Protein AF-A0A960S5D7-F1 (afdb_monomer_lite)

Foldseek 3Di:
DDLLVVLVVCLVVLVLVSNLVSLVVQCPPPDLVSNLSSLVSQLSSCVSVVVLVRSQVSLVVSCVSPPDLVSLLSNLLSCLVVVVPVVSVVSLVVSCVPPNDALLSLLSNLVSPPDPVCLVVSVVSLVVNLVNQLVVLEQDQVVCVVVVHDRVVSSLVSLLQSCLVCVVPDPSVVVLVVSLVSHDPVSVVSSVVSVVSSVPDNDRPPPVPPPPVVPPCSVVVVPVCVVVPPPCVVPVVVPPDDPPDD

Radius of gyration: 19.61 Å; chains: 1; bounding box: 56×35×54 Å

Structure (mmCIF, N/CA/C/O backbone):
data_AF-A0A960S5D7-F1
#
_entry.id   AF-A0A960S5D7-F1
#
loop_
_atom_site.group_PDB
_atom_site.id
_atom_site.type_symbol
_atom_site.label_atom_id
_atom_site.label_alt_id
_atom_site.label_comp_id
_atom_site.label_asym_id
_atom_site.label_entity_id
_atom_site.label_seq_id
_atom_site.pdbx_PDB_ins_code
_atom_site.Cartn_x
_atom_site.Cartn_y
_atom_site.Cartn_z
_atom_site.occupancy
_atom_site.B_iso_or_equiv
_atom_site.auth_seq_id
_atom_site.auth_comp_id
_atom_site.auth_asym_id
_atom_site.auth_atom_id
_atom_site.pdbx_PDB_model_num
ATOM 1 N N . MET A 1 1 ? 18.377 14.317 -20.042 1.00 62.88 1 MET A N 1
ATOM 2 C CA . MET A 1 1 ? 17.344 13.424 -19.501 1.00 62.88 1 MET A CA 1
ATOM 3 C C . MET A 1 1 ? 17.590 12.015 -20.021 1.00 62.88 1 MET A C 1
ATOM 5 O O . MET A 1 1 ? 17.648 11.837 -21.239 1.00 62.88 1 MET A O 1
ATOM 9 N N . SER A 1 2 ? 17.851 11.055 -19.134 1.00 90.00 2 SER A N 1
ATOM 10 C CA . SER A 1 2 ? 18.140 9.658 -19.494 1.00 90.00 2 SER A CA 1
ATOM 11 C C . SER A 1 2 ? 16.902 8.944 -20.068 1.00 90.00 2 SER A C 1
ATOM 13 O O . SER A 1 2 ? 15.778 9.428 -19.946 1.00 90.00 2 SER A O 1
ATOM 15 N N . GLN A 1 3 ? 17.079 7.791 -20.733 1.00 90.94 3 GLN A N 1
ATOM 16 C CA . GLN A 1 3 ? 15.928 6.999 -21.208 1.00 90.94 3 GLN A CA 1
ATOM 17 C C . GLN A 1 3 ? 15.054 6.514 -20.044 1.00 90.94 3 GLN A C 1
ATOM 19 O O . GLN A 1 3 ? 13.841 6.449 -20.198 1.00 90.94 3 GLN A O 1
ATOM 24 N N . ILE A 1 4 ? 15.662 6.225 -18.890 1.00 92.06 4 ILE A N 1
ATOM 25 C CA . ILE A 1 4 ? 14.957 5.822 -17.670 1.00 92.06 4 ILE A CA 1
ATOM 26 C C . ILE A 1 4 ? 14.112 6.982 -17.134 1.00 92.06 4 ILE A C 1
ATOM 28 O O . ILE A 1 4 ? 12.919 6.796 -16.926 1.00 92.06 4 ILE A O 1
ATOM 32 N N . GLU A 1 5 ? 14.689 8.182 -16.996 1.00 91.69 5 GLU A N 1
ATOM 33 C CA . GLU A 1 5 ? 13.949 9.387 -16.574 1.00 91.69 5 GLU A CA 1
ATOM 34 C C . GLU A 1 5 ? 12.753 9.658 -17.486 1.00 91.69 5 GLU A C 1
ATOM 36 O O . GLU A 1 5 ? 11.628 9.753 -17.015 1.00 91.69 5 GLU A O 1
ATOM 41 N N . ARG A 1 6 ? 12.966 9.662 -18.810 1.00 92.94 6 ARG A N 1
ATOM 42 C CA . ARG A 1 6 ? 11.874 9.834 -19.783 1.00 92.94 6 ARG A CA 1
ATOM 43 C C . ARG A 1 6 ? 10.781 8.778 -19.642 1.00 92.94 6 ARG A C 1
ATOM 45 O O . ARG A 1 6 ? 9.623 9.034 -19.956 1.00 92.94 6 ARG A O 1
ATOM 52 N N . GLY A 1 7 ? 11.177 7.573 -19.258 1.00 93.56 7 GLY A N 1
ATOM 53 C CA . GLY A 1 7 ? 10.287 6.458 -19.017 1.00 93.56 7 GLY A CA 1
ATOM 54 C C . GLY A 1 7 ? 9.356 6.684 -17.829 1.00 93.56 7 GLY A C 1
ATOM 55 O O . GLY A 1 7 ? 8.142 6.524 -17.959 1.00 93.56 7 GLY A O 1
ATOM 56 N N . TRP A 1 8 ? 9.925 7.077 -16.693 1.00 92.94 8 TRP A N 1
ATOM 57 C CA . TRP A 1 8 ? 9.168 7.408 -15.487 1.00 92.94 8 TRP A CA 1
ATOM 58 C C . TRP A 1 8 ? 8.341 8.687 -15.660 1.00 92.94 8 TRP A C 1
ATOM 60 O O . TRP A 1 8 ? 7.176 8.707 -15.269 1.00 92.94 8 TRP A O 1
ATOM 70 N N . ASP A 1 9 ? 8.858 9.694 -16.370 1.00 91.19 9 ASP A N 1
ATOM 71 C CA . ASP A 1 9 ? 8.098 10.894 -16.741 1.00 91.19 9 ASP A CA 1
ATOM 72 C C . ASP A 1 9 ? 6.851 10.544 -17.564 1.00 91.19 9 ASP A C 1
ATOM 74 O O . ASP A 1 9 ? 5.769 11.079 -17.317 1.00 91.19 9 ASP A O 1
ATOM 78 N N . ALA A 1 10 ? 6.967 9.608 -18.512 1.00 91.19 10 ALA A N 1
ATOM 79 C CA . ALA A 1 10 ? 5.824 9.135 -19.289 1.00 91.19 10 ALA A CA 1
ATOM 80 C C . ALA A 1 10 ? 4.773 8.450 -18.394 1.00 91.19 10 ALA A C 1
ATOM 82 O O . ALA A 1 10 ? 3.579 8.720 -18.526 1.00 91.19 10 ALA A O 1
ATOM 83 N N . ILE A 1 11 ? 5.197 7.632 -17.421 1.00 89.06 11 ILE A N 1
ATOM 84 C CA . ILE A 1 11 ? 4.293 7.052 -16.413 1.00 89.06 11 ILE A CA 1
ATOM 85 C C . ILE A 1 11 ? 3.610 8.159 -15.603 1.00 89.06 11 ILE A C 1
ATOM 87 O O . ILE A 1 11 ? 2.387 8.124 -15.436 1.00 89.06 11 ILE A O 1
ATOM 91 N N . ALA A 1 12 ? 4.360 9.145 -15.111 1.00 87.19 12 ALA A N 1
ATOM 92 C CA . ALA A 1 12 ? 3.826 10.264 -14.337 1.00 87.19 12 ALA A CA 1
ATOM 93 C C . ALA A 1 12 ? 2.771 11.056 -15.130 1.00 87.19 12 ALA A C 1
ATOM 95 O O . ALA A 1 12 ? 1.719 11.394 -14.589 1.00 87.19 12 ALA A O 1
ATOM 96 N N . GLN A 1 13 ? 3.004 11.253 -16.430 1.00 89.06 13 GLN A N 1
ATOM 97 C CA . GLN A 1 13 ? 2.094 11.929 -17.361 1.00 89.06 13 GLN A CA 1
ATOM 98 C C . GLN A 1 13 ? 0.931 11.054 -17.857 1.00 89.06 13 GLN A C 1
ATOM 100 O O . GLN A 1 13 ? 0.113 11.526 -18.643 1.00 89.06 13 GLN A O 1
ATOM 105 N N . LEU A 1 14 ? 0.821 9.805 -17.386 1.00 90.56 14 LEU A N 1
ATOM 106 C CA . LEU A 1 14 ? -0.168 8.814 -17.831 1.00 90.56 14 LEU A CA 1
ATOM 107 C C . LEU A 1 14 ? -0.013 8.386 -19.303 1.00 90.56 14 LEU A C 1
ATOM 109 O O . LEU A 1 14 ? -0.897 7.720 -19.845 1.00 90.56 14 LEU A O 1
ATOM 113 N N . ASP A 1 15 ? 1.113 8.708 -19.943 1.00 94.56 15 ASP A N 1
ATOM 114 C CA . ASP A 1 15 ? 1.468 8.216 -21.275 1.00 94.56 15 ASP A CA 1
ATOM 115 C C . ASP A 1 15 ? 2.096 6.821 -21.161 1.00 94.56 15 ASP A C 1
ATOM 117 O O . ASP A 1 15 ? 3.306 6.593 -21.269 1.00 94.56 15 ASP A O 1
ATOM 121 N N . PHE A 1 16 ? 1.234 5.852 -20.872 1.00 93.25 16 PHE A N 1
ATOM 122 C CA . PHE A 1 16 ? 1.662 4.482 -20.629 1.00 93.25 16 PHE A CA 1
ATOM 123 C C . PHE A 1 16 ? 2.197 3.797 -21.889 1.00 93.25 16 PHE A C 1
ATOM 125 O O . PHE A 1 16 ? 3.031 2.903 -21.780 1.00 93.25 16 PHE A O 1
ATOM 132 N N . ASP A 1 17 ? 1.751 4.201 -23.078 1.00 96.56 17 ASP A N 1
ATOM 133 C CA . ASP A 1 17 ? 2.235 3.615 -24.327 1.00 96.56 17 ASP A CA 1
ATOM 134 C C . ASP A 1 17 ? 3.664 4.084 -24.629 1.00 96.56 17 ASP A C 1
ATOM 136 O O . ASP A 1 17 ? 4.513 3.261 -24.990 1.00 96.56 17 ASP A O 1
ATOM 140 N N . ALA A 1 18 ? 3.984 5.362 -24.381 1.00 97.31 18 ALA A N 1
ATOM 141 C CA . ALA A 1 18 ? 5.363 5.837 -24.439 1.00 97.31 18 ALA A CA 1
ATOM 142 C C . ALA A 1 18 ? 6.249 5.154 -23.388 1.00 97.31 18 ALA A C 1
ATOM 144 O O . ALA A 1 18 ? 7.361 4.725 -23.716 1.00 97.31 18 ALA A O 1
ATOM 145 N N . ALA A 1 19 ? 5.758 4.990 -22.154 1.00 96.25 19 ALA A N 1
ATOM 146 C CA . ALA A 1 19 ? 6.486 4.283 -21.101 1.00 96.25 19 ALA A CA 1
ATOM 147 C C . ALA A 1 19 ? 6.821 2.835 -21.500 1.00 96.25 19 ALA A C 1
ATOM 149 O O . ALA A 1 19 ? 7.973 2.413 -21.385 1.00 96.25 19 ALA A O 1
ATOM 150 N N . LEU A 1 20 ? 5.846 2.091 -22.036 1.00 97.75 20 LEU A N 1
ATOM 151 C CA . LEU A 1 20 ? 6.035 0.719 -22.519 1.00 97.75 20 LEU A CA 1
ATOM 152 C C . LEU A 1 20 ? 7.018 0.660 -23.697 1.00 97.75 20 LEU A C 1
ATOM 154 O O . LEU A 1 20 ? 7.895 -0.206 -23.734 1.00 97.75 20 LEU A O 1
ATOM 158 N N . ALA A 1 21 ? 6.924 1.599 -24.643 1.00 98.06 21 ALA A N 1
ATOM 159 C CA . ALA A 1 21 ? 7.846 1.671 -25.773 1.00 98.06 21 ALA A CA 1
ATOM 160 C C . ALA A 1 21 ? 9.293 1.921 -25.315 1.00 98.06 21 ALA A C 1
ATOM 162 O O . ALA A 1 21 ? 10.218 1.290 -25.830 1.00 98.06 21 ALA A O 1
ATOM 163 N N . ILE A 1 22 ? 9.499 2.802 -24.333 1.00 97.81 22 ILE A N 1
ATOM 164 C CA . ILE A 1 22 ? 10.816 3.050 -23.733 1.00 97.81 22 ILE A CA 1
ATOM 165 C C . ILE A 1 22 ? 11.309 1.799 -23.002 1.00 97.81 22 ILE A C 1
ATOM 167 O O . ILE A 1 22 ? 12.399 1.316 -23.308 1.00 97.81 22 ILE A O 1
ATOM 171 N N . ALA A 1 23 ? 10.504 1.238 -22.098 1.00 97.50 23 ALA A N 1
ATOM 172 C CA . ALA A 1 23 ? 10.891 0.074 -21.309 1.00 97.50 23 ALA A CA 1
ATOM 173 C C . ALA A 1 23 ? 11.245 -1.137 -22.183 1.00 97.50 23 ALA A C 1
ATOM 175 O O . ALA A 1 23 ? 12.263 -1.782 -21.944 1.00 97.50 23 ALA A O 1
ATOM 176 N N . SER A 1 24 ? 10.483 -1.401 -23.250 1.00 97.88 24 SER A N 1
ATOM 177 C CA . SER A 1 24 ? 10.743 -2.523 -24.165 1.00 97.88 24 SER A CA 1
ATOM 178 C C . SER A 1 24 ? 12.153 -2.502 -24.772 1.00 97.88 24 SER A C 1
ATOM 180 O O . SER A 1 24 ? 12.778 -3.549 -24.932 1.00 97.88 24 SER A O 1
ATOM 182 N N . ARG A 1 25 ? 12.699 -1.308 -25.043 1.00 97.50 25 ARG A N 1
ATOM 183 C CA . ARG A 1 25 ? 14.060 -1.124 -25.576 1.00 97.50 25 ARG A CA 1
ATOM 184 C C . ARG A 1 25 ? 15.140 -1.372 -24.523 1.00 97.50 25 ARG A C 1
ATOM 186 O O . ARG A 1 25 ? 16.281 -1.657 -24.878 1.00 97.50 25 ARG A O 1
ATOM 193 N N . LEU A 1 26 ? 14.788 -1.264 -23.244 1.00 97.19 26 LEU A N 1
ATOM 194 C CA . LEU A 1 26 ? 15.695 -1.394 -22.106 1.00 97.19 26 LEU A CA 1
ATOM 195 C C . LEU A 1 26 ? 15.743 -2.821 -21.528 1.00 97.19 26 LEU A C 1
ATOM 197 O O . LEU A 1 26 ? 16.689 -3.141 -20.810 1.00 97.19 26 LEU A O 1
ATOM 201 N N . LEU A 1 27 ? 14.791 -3.701 -21.870 1.00 95.56 27 LEU A N 1
ATOM 202 C CA . LEU A 1 27 ? 14.692 -5.063 -21.313 1.00 95.56 27 LEU A CA 1
ATOM 203 C C . LEU A 1 27 ? 15.944 -5.927 -21.532 1.00 95.56 27 LEU A C 1
ATOM 205 O O . LEU A 1 27 ? 16.293 -6.728 -20.669 1.00 95.56 27 LEU A O 1
ATOM 209 N N . ASN A 1 28 ? 16.637 -5.744 -22.658 1.00 93.56 28 ASN A N 1
ATOM 210 C CA . ASN A 1 28 ? 17.841 -6.505 -23.013 1.00 93.56 28 ASN A CA 1
ATOM 211 C C . ASN A 1 28 ? 19.143 -5.740 -22.729 1.00 93.56 28 ASN A C 1
ATOM 213 O O . ASN A 1 28 ? 20.203 -6.109 -23.233 1.00 93.56 28 ASN A O 1
ATOM 217 N N . ASN A 1 29 ? 19.084 -4.652 -21.956 1.00 96.56 29 ASN A N 1
ATOM 218 C CA . ASN A 1 29 ? 20.276 -3.881 -21.619 1.00 96.56 29 ASN A CA 1
ATOM 219 C C . ASN A 1 29 ? 21.278 -4.749 -20.825 1.00 96.56 29 ASN A C 1
ATOM 221 O O . ASN A 1 29 ? 20.848 -5.511 -19.961 1.00 96.56 29 ASN A O 1
ATOM 225 N N . PRO A 1 30 ? 22.600 -4.665 -21.061 1.00 95.56 30 PRO A N 1
ATOM 226 C CA . PRO A 1 30 ? 23.581 -5.463 -20.317 1.00 95.56 30 PRO A CA 1
ATOM 227 C C . PRO A 1 30 ? 23.630 -5.140 -18.814 1.00 95.56 30 PRO A C 1
ATOM 229 O O . PRO A 1 30 ? 23.940 -6.024 -18.012 1.00 95.56 30 PRO A O 1
ATOM 232 N N . HIS A 1 31 ? 23.270 -3.922 -18.406 1.00 95.88 31 HIS A N 1
ATOM 233 C CA . HIS A 1 31 ? 23.266 -3.515 -17.003 1.00 95.88 31 HIS A CA 1
ATOM 234 C C . HIS A 1 31 ? 22.008 -4.003 -16.280 1.00 95.88 31 HIS A C 1
ATOM 236 O O . HIS A 1 31 ? 20.884 -3.750 -16.718 1.00 95.88 31 HIS A O 1
ATOM 242 N N . LEU A 1 32 ? 22.209 -4.690 -15.152 1.00 95.19 32 LEU A N 1
ATOM 243 C CA . LEU A 1 32 ? 21.131 -5.275 -14.354 1.00 95.19 32 LEU A CA 1
ATOM 244 C C . LEU A 1 32 ? 20.143 -4.216 -13.858 1.00 95.19 32 LEU A C 1
ATOM 246 O O . LEU A 1 32 ? 18.944 -4.408 -14.033 1.00 95.19 32 LEU A O 1
ATOM 250 N N . ASP A 1 33 ? 20.637 -3.087 -13.349 1.00 93.31 33 ASP A N 1
ATOM 251 C CA . ASP A 1 33 ? 19.790 -2.006 -12.828 1.00 93.31 33 ASP A CA 1
ATOM 252 C C . ASP A 1 33 ? 18.892 -1.411 -13.917 1.00 93.31 33 ASP A C 1
ATOM 254 O O . ASP A 1 33 ? 17.719 -1.134 -13.688 1.00 93.31 33 ASP A O 1
ATOM 258 N N . ILE A 1 34 ? 19.402 -1.285 -15.147 1.00 95.62 34 ILE A N 1
ATOM 259 C CA . ILE A 1 34 ? 18.614 -0.779 -16.277 1.00 95.62 34 ILE A CA 1
ATOM 260 C C . ILE A 1 34 ? 17.510 -1.774 -16.651 1.00 95.62 34 ILE A C 1
ATOM 262 O O . ILE A 1 34 ? 16.371 -1.364 -16.873 1.00 95.62 34 ILE A O 1
ATOM 266 N N . ARG A 1 35 ? 17.814 -3.080 -16.687 1.00 96.94 35 ARG A N 1
ATOM 267 C CA . ARG A 1 35 ? 16.788 -4.107 -16.935 1.00 96.94 35 ARG A CA 1
AT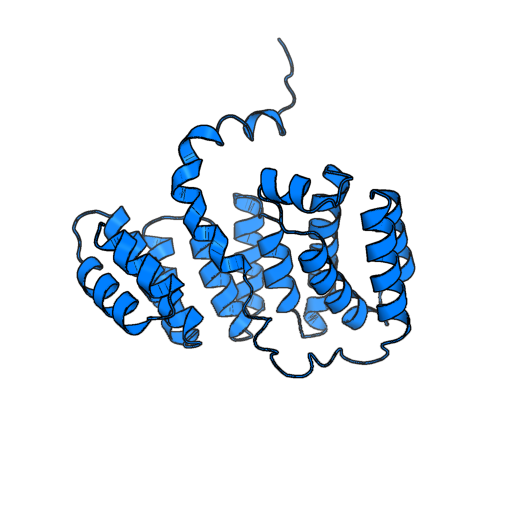OM 268 C C . ARG A 1 35 ? 15.745 -4.129 -15.828 1.00 96.94 35 ARG A C 1
ATOM 270 O O . ARG A 1 35 ? 14.557 -4.196 -16.120 1.00 96.94 35 ARG A O 1
ATOM 277 N N . HIS A 1 36 ? 16.180 -4.058 -14.574 1.00 96.81 36 HIS A N 1
ATOM 278 C CA . HIS A 1 36 ? 15.301 -4.005 -13.412 1.00 96.81 36 HIS A CA 1
ATOM 279 C C . HIS A 1 36 ? 14.323 -2.830 -13.514 1.00 96.81 36 HIS A C 1
ATOM 281 O O . HIS A 1 36 ? 13.112 -3.043 -13.463 1.00 96.81 36 HIS A O 1
ATOM 287 N N . GLN A 1 37 ? 14.822 -1.623 -13.794 1.00 96.25 37 GLN A N 1
ATOM 288 C CA . GLN A 1 37 ? 13.990 -0.440 -14.034 1.00 96.25 37 GLN A CA 1
ATOM 289 C C . GLN A 1 37 ? 13.036 -0.631 -15.221 1.00 96.25 37 GLN A C 1
ATOM 291 O O . GLN A 1 37 ? 11.865 -0.273 -15.127 1.00 96.25 37 GLN A O 1
ATOM 296 N N . ALA A 1 38 ? 13.485 -1.260 -16.310 1.00 97.69 38 ALA A N 1
ATOM 297 C CA . ALA A 1 38 ? 12.631 -1.564 -17.455 1.00 97.69 38 ALA A CA 1
ATOM 298 C C . ALA A 1 38 ? 11.463 -2.496 -17.084 1.00 97.69 38 ALA A C 1
ATOM 300 O O . ALA A 1 38 ? 10.315 -2.205 -17.420 1.00 97.69 38 ALA A O 1
ATOM 301 N N . TYR A 1 39 ? 11.722 -3.583 -16.351 1.00 98.44 39 TYR A N 1
ATOM 302 C CA . TYR A 1 39 ? 10.669 -4.481 -15.867 1.00 98.44 39 TYR A CA 1
ATOM 303 C C . TYR A 1 39 ? 9.700 -3.764 -14.921 1.00 98.44 39 TYR A C 1
ATOM 305 O O . TYR A 1 39 ? 8.485 -3.902 -15.074 1.00 98.44 39 TYR A O 1
ATOM 313 N N . ARG A 1 40 ? 10.209 -2.930 -14.005 1.00 97.38 40 ARG A N 1
ATOM 314 C CA . ARG A 1 40 ? 9.366 -2.111 -13.120 1.00 97.38 40 ARG A CA 1
ATOM 315 C C . ARG A 1 40 ? 8.471 -1.157 -13.899 1.00 97.38 40 ARG A C 1
ATOM 317 O O . ARG A 1 40 ? 7.278 -1.093 -13.617 1.00 97.38 40 ARG A O 1
ATOM 324 N N . MET A 1 41 ? 9.008 -0.471 -14.906 1.00 96.56 41 MET A N 1
ATOM 325 C CA . MET A 1 41 ? 8.224 0.405 -15.774 1.00 96.56 41 MET A CA 1
ATOM 326 C C . MET A 1 41 ? 7.126 -0.362 -16.520 1.00 96.56 41 MET A C 1
ATOM 328 O O . MET A 1 41 ? 5.992 0.109 -16.579 1.00 96.56 4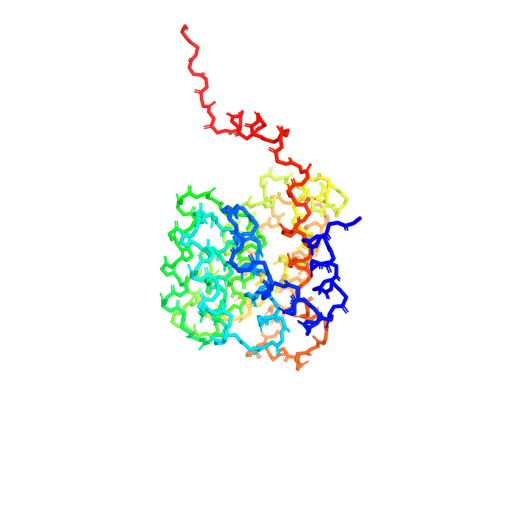1 MET A O 1
ATOM 332 N N . MET A 1 42 ? 7.427 -1.551 -17.061 1.00 98.06 42 MET A N 1
ATOM 333 C CA . MET A 1 42 ? 6.423 -2.388 -17.736 1.00 98.06 42 MET A CA 1
ATOM 334 C C . MET A 1 42 ? 5.311 -2.810 -16.771 1.00 98.06 42 MET A C 1
ATOM 336 O O . MET A 1 42 ? 4.130 -2.703 -17.110 1.00 98.06 42 MET A O 1
ATOM 340 N N . GLY A 1 43 ? 5.676 -3.256 -15.565 1.00 96.88 43 GLY A N 1
ATOM 341 C CA . GLY A 1 43 ? 4.725 -3.612 -14.513 1.00 96.88 43 GLY A CA 1
ATOM 342 C C . GLY A 1 43 ? 3.849 -2.424 -14.123 1.00 96.88 43 GLY A C 1
ATOM 343 O O . GLY A 1 43 ? 2.624 -2.520 -14.161 1.00 96.88 43 GLY A O 1
ATOM 344 N N . MET A 1 44 ? 4.461 -1.272 -13.840 1.00 93.94 44 MET A N 1
ATOM 345 C CA . MET A 1 44 ? 3.759 -0.063 -13.411 1.00 93.94 44 MET A CA 1
ATOM 346 C C . MET A 1 44 ? 2.831 0.492 -14.495 1.00 93.94 44 MET A C 1
ATOM 348 O O . MET A 1 44 ? 1.681 0.825 -14.209 1.00 93.94 44 MET A O 1
ATOM 352 N N . ALA A 1 45 ? 3.282 0.550 -15.750 1.00 94.31 45 ALA A N 1
ATOM 353 C CA . ALA A 1 45 ? 2.452 1.000 -16.862 1.00 94.31 45 ALA A CA 1
ATOM 354 C C . ALA A 1 45 ? 1.221 0.094 -17.036 1.00 94.31 45 ALA A C 1
ATOM 356 O O . ALA A 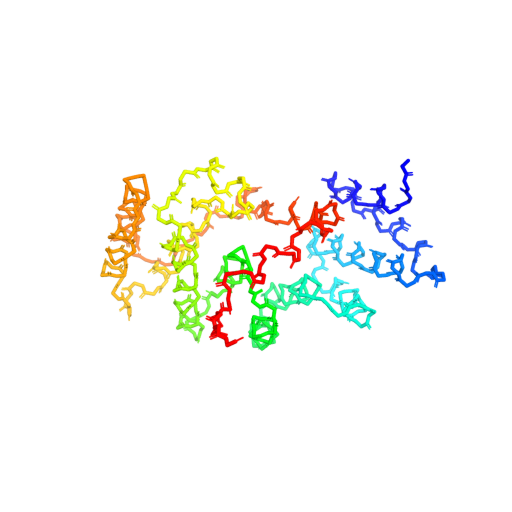1 45 ? 0.099 0.592 -17.110 1.00 94.31 45 ALA A O 1
ATOM 357 N N . ASN A 1 46 ? 1.391 -1.234 -17.020 1.00 92.75 46 ASN A N 1
ATOM 358 C CA . ASN A 1 46 ? 0.265 -2.171 -17.113 1.00 92.75 46 ASN A CA 1
ATOM 359 C C . ASN A 1 46 ? -0.679 -2.082 -15.908 1.00 92.75 46 ASN A C 1
ATOM 361 O O . ASN A 1 46 ? -1.898 -2.057 -16.083 1.00 92.75 46 ASN A O 1
ATOM 365 N N . TYR A 1 47 ? -0.129 -1.968 -14.699 1.00 90.31 47 TYR A N 1
ATOM 366 C CA . TYR A 1 47 ? -0.899 -1.794 -13.471 1.00 90.31 47 TYR A CA 1
ATOM 367 C C . TYR A 1 47 ? -1.767 -0.531 -13.537 1.00 90.31 47 TYR A C 1
ATOM 369 O O . TYR A 1 47 ? -2.981 -0.590 -13.332 1.00 90.31 47 TYR A O 1
ATOM 377 N N . ARG A 1 48 ? -1.178 0.610 -13.917 1.00 87.81 48 ARG A N 1
ATOM 378 C CA . ARG A 1 48 ? -1.891 1.893 -14.017 1.00 87.81 48 ARG A CA 1
ATOM 379 C C . ARG A 1 48 ? -2.862 1.961 -15.201 1.00 87.81 48 ARG A C 1
ATOM 381 O O . ARG A 1 48 ? -3.879 2.644 -15.091 1.00 87.81 48 ARG A O 1
ATOM 388 N N . LYS A 1 49 ? -2.639 1.182 -16.269 1.00 88.88 49 LYS A N 1
ATOM 389 C CA . LYS A 1 49 ? -3.619 0.932 -17.349 1.00 88.88 49 LYS A CA 1
ATOM 390 C C . LYS A 1 49 ? -4.804 0.054 -16.922 1.00 88.88 49 LYS A C 1
ATOM 392 O O . LYS A 1 49 ? -5.701 -0.164 -17.730 1.00 88.88 49 LYS A O 1
ATOM 397 N N . ARG A 1 50 ? -4.827 -0.448 -15.679 1.00 86.69 50 ARG A N 1
ATOM 398 C CA . ARG A 1 50 ? -5.776 -1.460 -15.171 1.00 86.69 50 ARG A CA 1
ATOM 399 C C . ARG A 1 50 ? -5.653 -2.833 -15.843 1.00 86.69 50 ARG A C 1
ATOM 401 O O . ARG A 1 50 ? -6.505 -3.692 -15.640 1.00 86.69 50 ARG A O 1
ATOM 408 N N . SER A 1 51 ? -4.563 -3.078 -16.564 1.00 92.38 51 SER A N 1
ATOM 409 C CA . SER A 1 51 ? -4.197 -4.390 -17.104 1.00 92.38 51 SER A CA 1
ATOM 410 C C . SER A 1 51 ? -3.424 -5.192 -16.051 1.00 92.38 51 SER A C 1
ATOM 412 O O . SER A 1 51 ? -2.289 -5.607 -16.281 1.00 92.38 51 SER A O 1
ATOM 414 N N . VAL A 1 52 ? -4.015 -5.386 -14.867 1.00 89.31 52 VAL A N 1
ATOM 415 C CA . VAL A 1 52 ? -3.321 -5.933 -13.683 1.00 89.31 52 VAL A CA 1
ATOM 416 C C . VAL A 1 52 ? -2.739 -7.325 -13.950 1.00 89.31 52 VAL A C 1
ATOM 418 O O . VAL A 1 52 ? -1.597 -7.594 -13.589 1.00 89.31 52 VAL A O 1
ATOM 421 N N . GLN A 1 53 ? -3.463 -8.187 -14.670 1.00 96.12 53 GLN A N 1
ATOM 422 C CA . GLN A 1 53 ? -2.974 -9.512 -15.064 1.00 96.12 53 GLN A CA 1
ATOM 423 C C . GLN A 1 53 ? -1.702 -9.433 -15.922 1.00 96.12 53 GLN A C 1
ATOM 425 O O . GLN A 1 53 ? -0.833 -10.291 -15.805 1.00 96.12 53 GLN A O 1
ATOM 430 N N . GLN A 1 54 ? -1.571 -8.404 -16.767 1.00 96.44 54 GLN A N 1
ATOM 431 C CA . GLN A 1 54 ? -0.387 -8.204 -17.610 1.00 96.44 54 GLN A CA 1
ATOM 432 C C . GLN A 1 54 ? 0.794 -7.627 -16.820 1.00 96.44 54 GLN A C 1
ATOM 434 O O . GLN A 1 54 ? 1.933 -7.806 -17.232 1.00 96.44 54 GLN A O 1
ATOM 439 N N . ALA A 1 55 ? 0.546 -6.956 -15.691 1.00 95.81 55 ALA A N 1
ATOM 440 C CA . ALA A 1 55 ? 1.592 -6.385 -14.846 1.00 95.81 55 ALA A CA 1
ATOM 441 C C . ALA A 1 55 ? 2.377 -7.449 -14.061 1.00 95.81 55 ALA A C 1
ATOM 443 O O . ALA A 1 55 ? 3.583 -7.296 -13.865 1.00 95.81 55 ALA A O 1
ATOM 444 N N . ILE A 1 56 ? 1.705 -8.531 -13.650 1.00 97.81 56 ILE A N 1
ATOM 445 C CA . ILE A 1 56 ? 2.267 -9.614 -12.825 1.00 97.81 56 ILE A CA 1
ATOM 446 C C . ILE A 1 56 ? 3.603 -10.152 -13.354 1.00 97.81 56 ILE A C 1
ATOM 448 O O . ILE A 1 56 ? 4.579 -10.045 -12.613 1.00 97.81 56 ILE A O 1
ATOM 452 N N . PRO A 1 57 ? 3.713 -10.661 -14.600 1.00 98.12 57 PRO A N 1
ATOM 453 C CA . PRO A 1 57 ? 4.968 -11.253 -15.069 1.00 98.12 57 PRO A CA 1
ATOM 454 C C . PRO A 1 57 ? 6.130 -10.252 -15.061 1.00 98.12 57 PRO A C 1
ATOM 456 O O . PRO A 1 57 ? 7.274 -10.623 -14.808 1.00 98.12 57 PRO A O 1
ATOM 459 N N . TYR A 1 58 ? 5.860 -8.962 -15.283 1.00 98.25 58 TYR A N 1
ATOM 460 C CA . TYR A 1 58 ? 6.902 -7.938 -15.233 1.00 98.25 58 TYR A CA 1
ATOM 461 C C . TYR A 1 58 ? 7.375 -7.656 -13.805 1.00 98.25 58 TYR A C 1
ATOM 463 O O . TYR A 1 58 ? 8.577 -7.515 -13.587 1.00 98.25 58 TYR A O 1
ATOM 471 N N . PHE A 1 59 ? 6.467 -7.618 -12.826 1.00 97.75 59 PHE A N 1
ATOM 472 C CA . PHE A 1 59 ? 6.863 -7.492 -11.423 1.00 97.75 59 PHE A CA 1
ATOM 473 C C . PHE A 1 59 ? 7.554 -8.755 -10.898 1.00 97.75 59 PHE A C 1
ATOM 475 O O . PHE A 1 59 ? 8.523 -8.636 -10.154 1.00 97.75 59 PHE A O 1
ATOM 482 N N . GLU A 1 60 ? 7.135 -9.950 -11.320 1.00 97.75 60 GLU A N 1
ATOM 483 C CA . GLU A 1 60 ? 7.835 -11.200 -10.997 1.00 97.75 60 GLU A CA 1
ATOM 484 C C . GLU A 1 60 ? 9.283 -11.172 -11.499 1.00 97.75 60 GLU A C 1
ATOM 486 O O . GLU A 1 60 ? 10.205 -11.461 -10.736 1.00 97.75 60 GLU A O 1
ATOM 491 N N . HIS A 1 61 ? 9.507 -10.743 -12.744 1.00 97.62 61 HIS A N 1
ATOM 492 C CA . HIS A 1 61 ? 10.859 -10.566 -13.272 1.00 97.62 61 HIS A CA 1
ATOM 493 C C . HIS A 1 61 ? 11.646 -9.461 -12.553 1.00 97.62 61 HIS A C 1
ATOM 495 O O . HIS A 1 61 ? 12.836 -9.641 -12.299 1.00 97.62 61 HIS A O 1
ATOM 501 N N . ALA A 1 62 ? 11.015 -8.343 -12.180 1.00 97.31 62 ALA A N 1
ATOM 502 C CA . ALA A 1 62 ? 11.681 -7.298 -11.401 1.00 97.31 62 ALA A CA 1
ATOM 503 C C . ALA A 1 62 ? 12.181 -7.835 -10.046 1.00 97.31 62 ALA A C 1
ATOM 505 O O . ALA A 1 62 ? 13.349 -7.641 -9.713 1.00 97.31 62 ALA A O 1
ATOM 506 N N . VAL A 1 63 ? 11.341 -8.585 -9.323 1.00 96.19 63 VAL A N 1
ATOM 507 C CA . VAL A 1 63 ? 11.695 -9.221 -8.041 1.00 96.19 63 VAL A CA 1
ATOM 508 C C . VAL A 1 63 ? 12.798 -10.272 -8.207 1.00 96.19 63 VAL A C 1
ATOM 510 O O . VAL A 1 63 ? 13.660 -10.393 -7.342 1.00 96.19 63 VAL A O 1
ATOM 513 N N . GLN A 1 64 ? 12.806 -11.019 -9.317 1.00 96.88 64 GLN A N 1
ATOM 514 C CA . GLN A 1 64 ? 13.877 -11.979 -9.619 1.00 96.88 64 GLN A CA 1
ATOM 515 C C . GLN A 1 64 ? 15.231 -11.302 -9.863 1.00 96.88 64 GLN A C 1
ATOM 517 O O . GLN A 1 64 ? 16.267 -11.883 -9.549 1.00 96.88 64 GLN A O 1
ATOM 522 N N . LEU A 1 65 ? 15.233 -10.104 -10.455 1.00 95.56 65 LEU A N 1
ATOM 523 C CA . LEU A 1 65 ? 16.458 -9.357 -10.740 1.00 95.56 65 LEU A CA 1
ATOM 524 C C . LEU A 1 65 ? 17.016 -8.668 -9.497 1.00 95.56 65 LEU A C 1
ATOM 526 O O . LEU A 1 65 ? 18.221 -8.727 -9.261 1.00 95.56 65 LEU A O 1
ATOM 530 N N . VAL A 1 66 ? 16.152 -7.998 -8.735 1.00 94.44 66 VAL A N 1
ATOM 531 C CA . VAL A 1 66 ? 16.525 -7.284 -7.513 1.00 94.44 66 VAL A CA 1
ATOM 532 C C . VAL A 1 66 ? 15.462 -7.539 -6.461 1.00 94.44 66 VAL A C 1
ATOM 534 O O . VAL A 1 66 ? 14.322 -7.085 -6.576 1.00 94.44 66 VAL A O 1
ATOM 537 N N . ASP A 1 67 ? 15.866 -8.214 -5.392 1.00 91.94 67 ASP A N 1
ATOM 538 C CA . ASP A 1 67 ? 14.959 -8.535 -4.306 1.00 91.94 67 ASP A CA 1
ATOM 539 C C . ASP A 1 67 ? 14.758 -7.333 -3.375 1.00 91.94 67 ASP A C 1
ATOM 541 O O . ASP A 1 67 ? 15.607 -7.016 -2.542 1.00 91.94 67 ASP A O 1
ATOM 545 N N . ASN A 1 68 ? 13.633 -6.637 -3.532 1.00 90.12 68 ASN A N 1
ATOM 546 C CA . ASN A 1 68 ? 13.290 -5.480 -2.714 1.00 90.12 68 ASN A CA 1
ATOM 547 C C . ASN A 1 68 ? 11.795 -5.443 -2.375 1.00 90.12 68 ASN A C 1
ATOM 549 O O . ASN A 1 68 ? 10.947 -5.990 -3.089 1.00 90.12 68 ASN A O 1
ATOM 553 N N . TYR A 1 69 ? 11.465 -4.747 -1.286 1.00 90.62 69 TYR A N 1
ATOM 554 C CA . TYR A 1 69 ? 10.092 -4.694 -0.794 1.00 90.62 69 TYR A CA 1
ATOM 555 C C . TYR A 1 69 ? 9.133 -3.975 -1.755 1.00 90.62 69 TYR A C 1
ATOM 557 O O . TYR A 1 69 ? 7.966 -4.350 -1.808 1.00 90.62 69 TYR A O 1
ATOM 565 N N . LYS A 1 70 ? 9.586 -2.967 -2.520 1.00 90.00 70 LYS A N 1
ATOM 566 C CA . LYS A 1 70 ? 8.717 -2.140 -3.381 1.00 90.00 70 LYS A CA 1
ATOM 567 C C . LYS A 1 70 ? 8.131 -2.958 -4.528 1.00 90.00 70 LYS A C 1
ATOM 569 O O . LYS A 1 70 ? 6.930 -2.886 -4.793 1.00 90.00 70 LYS A O 1
ATOM 574 N N . ASP A 1 71 ? 8.955 -3.772 -5.178 1.00 93.56 71 ASP A N 1
ATOM 575 C CA . ASP A 1 71 ? 8.507 -4.603 -6.299 1.00 93.56 71 ASP A CA 1
ATOM 576 C C . ASP A 1 71 ? 7.690 -5.797 -5.821 1.00 93.56 71 ASP A C 1
ATOM 578 O O . ASP A 1 71 ? 6.644 -6.101 -6.397 1.00 93.56 71 ASP A O 1
ATOM 582 N N . ARG A 1 72 ? 8.087 -6.415 -4.700 1.00 95.50 72 ARG A N 1
ATOM 583 C CA . ARG A 1 72 ? 7.271 -7.453 -4.059 1.00 95.50 72 ARG A CA 1
ATOM 584 C C . ARG A 1 72 ? 5.919 -6.912 -3.606 1.00 95.50 72 ARG A C 1
ATOM 586 O O . ARG A 1 72 ? 4.909 -7.592 -3.764 1.00 95.50 72 ARG A O 1
ATOM 593 N N . PHE A 1 73 ? 5.874 -5.694 -3.073 1.00 96.00 73 PHE A N 1
ATOM 594 C CA . PHE A 1 73 ? 4.625 -5.051 -2.683 1.00 96.00 73 PHE A CA 1
ATOM 595 C C . PHE A 1 73 ? 3.765 -4.713 -3.908 1.00 96.00 73 PHE A C 1
ATOM 597 O O . PHE A 1 73 ? 2.558 -4.932 -3.885 1.00 96.00 73 PHE A O 1
ATOM 604 N N . SER A 1 74 ? 4.372 -4.281 -5.015 1.00 95.00 74 SER A N 1
ATOM 605 C CA . SER A 1 74 ? 3.656 -4.066 -6.281 1.00 95.00 74 SER A CA 1
ATOM 606 C C . SER A 1 74 ? 3.030 -5.364 -6.809 1.00 95.00 74 SER A C 1
ATOM 608 O O . SER A 1 74 ? 1.866 -5.376 -7.213 1.00 95.00 74 SER A O 1
ATOM 610 N N . LEU A 1 75 ? 3.756 -6.483 -6.725 1.00 96.38 75 LEU A N 1
ATOM 611 C CA . LEU A 1 75 ? 3.232 -7.814 -7.040 1.00 96.38 75 LEU A CA 1
ATOM 612 C C . LEU A 1 75 ? 2.109 -8.241 -6.075 1.00 96.38 75 LEU A C 1
ATOM 614 O O . LEU A 1 75 ? 1.083 -8.754 -6.517 1.00 96.38 75 LEU A O 1
ATOM 618 N N . CYS A 1 76 ? 2.265 -7.979 -4.774 1.00 96.69 76 CYS A N 1
ATOM 619 C CA . CYS A 1 76 ? 1.230 -8.207 -3.762 1.00 96.69 76 CYS A CA 1
ATOM 620 C C . CYS A 1 76 ? -0.072 -7.472 -4.110 1.00 96.69 76 CYS A C 1
ATOM 622 O O . CYS A 1 76 ? -1.137 -8.088 -4.150 1.00 96.69 76 CYS A O 1
ATOM 624 N N . MET A 1 77 ? 0.018 -6.186 -4.456 1.00 95.50 77 MET A N 1
ATOM 625 C CA . MET A 1 77 ? -1.142 -5.395 -4.867 1.00 95.50 77 MET A CA 1
ATOM 626 C C . MET A 1 77 ? -1.777 -5.918 -6.156 1.00 95.50 77 MET A C 1
ATOM 628 O O . MET A 1 77 ? -2.998 -5.877 -6.285 1.00 95.50 77 MET A O 1
ATOM 632 N N . CYS A 1 78 ? -0.992 -6.463 -7.092 1.00 93.94 78 CYS A N 1
ATOM 633 C CA . CYS A 1 78 ? -1.562 -7.130 -8.262 1.00 93.94 78 CYS A CA 1
ATOM 634 C C . CYS A 1 78 ? -2.426 -8.330 -7.856 1.00 93.94 78 CYS A C 1
ATOM 636 O O . CYS A 1 78 ? -3.547 -8.450 -8.340 1.00 93.94 78 CYS A O 1
ATOM 638 N N . TYR A 1 79 ? -1.953 -9.188 -6.945 1.00 95.88 79 TYR A N 1
ATOM 639 C CA . TYR A 1 79 ? -2.758 -10.307 -6.445 1.00 95.88 79 TYR A CA 1
ATOM 640 C C . TYR A 1 79 ? -4.025 -9.835 -5.727 1.00 95.88 79 TYR A C 1
ATOM 642 O O . TYR A 1 79 ? -5.109 -10.344 -6.016 1.00 95.88 79 TYR A O 1
ATOM 650 N N . ALA A 1 80 ? -3.908 -8.816 -4.873 1.00 91.62 80 ALA A N 1
ATOM 651 C CA . ALA A 1 80 ? -5.037 -8.260 -4.135 1.00 91.62 80 ALA A CA 1
ATOM 652 C C . ALA A 1 80 ? -6.118 -7.683 -5.067 1.00 91.62 80 ALA A C 1
ATOM 654 O O . ALA A 1 80 ? -7.299 -7.991 -4.920 1.00 91.62 80 ALA A O 1
ATOM 655 N N . LEU A 1 81 ? -5.723 -6.912 -6.086 1.00 87.94 81 LEU A N 1
ATOM 656 C CA . LEU A 1 81 ? -6.653 -6.330 -7.064 1.00 87.94 81 LEU A CA 1
ATOM 657 C C . LEU A 1 81 ? -7.339 -7.368 -7.961 1.00 87.94 81 LEU A C 1
ATOM 659 O O . LEU A 1 81 ? -8.392 -7.083 -8.528 1.00 87.94 81 LEU A O 1
ATOM 663 N N . LEU A 1 82 ? -6.757 -8.559 -8.097 1.00 90.69 82 LEU A N 1
ATOM 664 C CA . LEU A 1 82 ? -7.379 -9.691 -8.784 1.00 90.69 82 LEU A CA 1
ATOM 665 C C . LEU A 1 82 ? -8.270 -10.537 -7.866 1.00 90.69 82 LEU A C 1
ATOM 667 O O . LEU A 1 82 ? -8.840 -11.525 -8.326 1.00 90.69 82 LEU A O 1
ATOM 671 N N . GLY A 1 83 ? -8.391 -10.164 -6.590 1.00 88.56 83 GLY A N 1
ATOM 672 C CA . GLY A 1 83 ? -9.161 -10.893 -5.584 1.00 88.56 83 GLY A CA 1
ATOM 673 C C . GLY A 1 83 ? -8.443 -12.118 -5.013 1.00 88.56 83 GLY A C 1
ATOM 674 O O . GLY A 1 83 ? -9.018 -12.826 -4.189 1.00 88.56 83 GLY A O 1
ATOM 675 N N . ASP A 1 84 ? -7.187 -12.372 -5.393 1.00 94.62 84 ASP A N 1
ATOM 676 C CA . ASP A 1 84 ? -6.383 -13.455 -4.821 1.00 94.62 84 ASP A CA 1
ATOM 677 C C . ASP A 1 84 ? -5.739 -13.009 -3.504 1.00 94.62 84 ASP A C 1
ATOM 679 O O . ASP A 1 84 ? -4.522 -12.833 -3.376 1.00 94.62 84 ASP A O 1
ATOM 683 N N . MET A 1 85 ? -6.604 -12.774 -2.517 1.00 93.25 85 MET A N 1
ATOM 684 C CA . MET A 1 85 ? -6.200 -12.272 -1.206 1.00 93.25 85 MET A CA 1
ATOM 685 C C . MET A 1 85 ? -5.323 -13.267 -0.447 1.00 93.25 85 MET A C 1
ATOM 687 O O . MET A 1 85 ? -4.441 -12.847 0.289 1.00 93.25 85 MET A O 1
ATOM 691 N N . ASP A 1 86 ? -5.470 -14.572 -0.686 1.00 92.75 86 ASP A N 1
ATOM 692 C CA . ASP A 1 86 ? -4.627 -15.583 -0.046 1.00 92.75 86 ASP A CA 1
ATOM 693 C C . ASP A 1 86 ? -3.159 -15.467 -0.494 1.00 92.75 86 ASP A C 1
ATOM 695 O O . ASP A 1 86 ? -2.242 -15.563 0.331 1.00 92.75 86 ASP A O 1
ATOM 699 N N . ARG A 1 87 ? -2.897 -15.272 -1.800 1.00 95.50 87 ARG A N 1
ATOM 700 C CA . ARG A 1 87 ? -1.531 -15.006 -2.289 1.00 95.50 87 ARG A CA 1
ATOM 701 C C . ARG A 1 87 ? -1.030 -13.642 -1.840 1.00 95.50 87 ARG A C 1
ATOM 703 O O . ARG A 1 87 ? 0.128 -13.556 -1.422 1.00 95.50 87 ARG A O 1
ATOM 710 N N . ALA A 1 88 ? -1.877 -12.617 -1.912 1.00 95.62 88 ALA A N 1
ATOM 711 C CA . ALA A 1 88 ? -1.523 -11.272 -1.474 1.00 95.62 88 ALA A CA 1
ATOM 712 C C . ALA A 1 88 ? -1.091 -11.268 0.000 1.00 95.62 88 ALA A C 1
ATOM 714 O O . ALA A 1 88 ? -0.003 -10.796 0.312 1.00 95.62 88 ALA A O 1
ATOM 715 N N . ASP A 1 89 ? -1.858 -11.898 0.889 1.00 93.69 89 ASP A N 1
ATOM 716 C CA . ASP A 1 89 ? -1.585 -11.926 2.328 1.00 93.69 89 ASP A CA 1
ATOM 717 C C . ASP A 1 89 ? -0.296 -12.650 2.678 1.00 93.69 89 ASP A C 1
ATOM 719 O O . ASP A 1 89 ? 0.486 -12.152 3.491 1.00 93.69 89 ASP A O 1
ATOM 723 N N . ARG A 1 90 ? -0.037 -13.805 2.054 1.00 95.38 90 ARG A N 1
ATOM 724 C CA . ARG A 1 90 ? 1.225 -14.526 2.268 1.00 95.38 90 ARG A CA 1
ATOM 725 C C . ARG A 1 90 ? 2.421 -13.684 1.845 1.00 95.38 90 ARG A C 1
ATOM 727 O O . ARG A 1 90 ? 3.413 -13.620 2.571 1.00 95.38 90 ARG A O 1
ATOM 734 N N . LEU A 1 91 ? 2.327 -13.033 0.686 1.00 95.94 91 LEU A N 1
ATOM 735 C CA . LEU A 1 91 ? 3.396 -12.177 0.187 1.00 95.94 91 LEU A CA 1
ATOM 736 C C . LEU A 1 91 ? 3.559 -10.934 1.071 1.00 95.94 91 LEU A C 1
ATOM 738 O O . LEU A 1 91 ? 4.676 -10.613 1.461 1.00 95.94 91 LEU A O 1
ATOM 742 N N . PHE A 1 92 ? 2.463 -10.289 1.467 1.00 95.56 92 PHE A N 1
ATOM 743 C CA . PHE A 1 92 ? 2.463 -9.135 2.360 1.00 95.56 92 PHE A CA 1
ATOM 744 C C . PHE A 1 92 ? 3.124 -9.443 3.705 1.00 95.56 92 PHE A C 1
ATOM 746 O O . PHE A 1 92 ? 4.025 -8.724 4.124 1.00 95.56 92 PHE A O 1
ATOM 753 N N . GLN A 1 93 ? 2.721 -10.537 4.359 1.00 94.81 93 GLN A N 1
ATOM 754 C CA . GLN A 1 93 ? 3.303 -10.980 5.629 1.00 94.81 93 GLN A CA 1
ATOM 755 C C . GLN A 1 93 ? 4.800 -11.247 5.504 1.00 94.81 93 GLN A C 1
ATOM 757 O O . GLN A 1 93 ? 5.576 -10.863 6.379 1.00 94.81 93 GLN A O 1
ATOM 762 N N . ASN A 1 94 ? 5.214 -11.876 4.403 1.00 95.31 94 ASN A N 1
ATOM 763 C CA . ASN A 1 94 ? 6.623 -12.107 4.142 1.00 95.31 94 ASN A CA 1
ATOM 764 C C . ASN A 1 94 ? 7.394 -10.784 4.004 1.00 95.31 94 ASN A C 1
ATOM 766 O O . ASN A 1 94 ? 8.428 -10.625 4.647 1.00 95.31 94 ASN A O 1
ATOM 770 N N . ILE A 1 95 ? 6.874 -9.821 3.238 1.00 94.38 95 ILE A N 1
ATOM 771 C CA . ILE A 1 95 ? 7.515 -8.513 3.062 1.00 94.38 95 ILE A CA 1
ATOM 772 C C . ILE A 1 95 ? 7.592 -7.751 4.396 1.00 94.38 95 ILE A C 1
ATOM 774 O O . ILE A 1 95 ? 8.660 -7.254 4.753 1.00 94.38 95 ILE A O 1
ATOM 778 N N . ASP A 1 96 ? 6.494 -7.696 5.153 1.00 92.62 96 ASP A N 1
ATOM 779 C CA . ASP A 1 96 ? 6.437 -7.006 6.448 1.00 92.62 96 ASP A CA 1
ATOM 780 C C . ASP A 1 96 ? 7.446 -7.585 7.448 1.00 92.62 96 ASP A C 1
ATOM 782 O O . ASP A 1 96 ? 8.183 -6.850 8.100 1.00 92.62 96 ASP A O 1
ATOM 786 N N . SER A 1 97 ? 7.564 -8.915 7.498 1.00 93.06 97 SER A N 1
ATOM 787 C CA . SER A 1 97 ? 8.513 -9.589 8.389 1.00 93.06 97 SER A CA 1
ATOM 788 C C . SER A 1 97 ? 9.985 -9.320 8.057 1.00 93.06 97 SER A C 1
ATOM 790 O O . SER A 1 97 ? 10.824 -9.344 8.956 1.00 93.06 97 SER A O 1
ATOM 792 N N . LEU A 1 98 ? 10.308 -9.088 6.781 1.00 90.12 98 LEU A N 1
ATOM 793 C CA . LEU A 1 98 ? 11.687 -8.951 6.309 1.00 90.12 98 LEU A CA 1
ATOM 794 C C . LEU A 1 98 ? 12.190 -7.510 6.362 1.00 90.12 98 LEU A C 1
ATOM 796 O O . LEU A 1 98 ? 13.337 -7.280 6.742 1.00 90.12 98 LEU A O 1
ATOM 800 N N . TRP A 1 99 ? 11.355 -6.551 5.964 1.00 87.94 99 TRP A N 1
ATOM 801 C CA . TRP A 1 99 ? 11.778 -5.157 5.805 1.00 87.94 99 TRP A CA 1
ATOM 802 C C . TRP A 1 99 ? 11.138 -4.204 6.811 1.00 87.94 99 TRP A C 1
ATOM 804 O O . TRP A 1 99 ? 11.688 -3.128 7.048 1.00 87.94 99 TRP A O 1
ATOM 814 N N . GLY A 1 100 ? 10.002 -4.581 7.404 1.00 88.00 100 GLY A N 1
ATOM 815 C CA . GLY A 1 100 ? 9.072 -3.622 7.989 1.00 88.00 100 GLY A CA 1
ATOM 816 C C . GLY A 1 100 ? 8.473 -2.724 6.904 1.00 88.00 100 GLY A C 1
ATOM 817 O O . GLY A 1 100 ? 9.165 -2.257 5.997 1.00 88.00 100 GLY A O 1
ATOM 818 N N . LEU A 1 101 ? 7.163 -2.492 6.960 1.00 88.75 101 LEU A N 1
ATOM 819 C CA . LEU A 1 101 ? 6.486 -1.708 5.930 1.00 88.75 101 LEU A CA 1
ATOM 820 C C . LEU A 1 101 ? 6.114 -0.295 6.392 1.00 88.75 101 LEU A C 1
ATOM 822 O O . LEU A 1 101 ? 5.744 -0.103 7.556 1.00 88.75 101 LEU A O 1
ATOM 826 N N . PRO A 1 102 ? 6.190 0.696 5.483 1.00 89.94 102 PRO A N 1
ATOM 827 C CA . PRO A 1 102 ? 5.696 2.037 5.747 1.00 89.94 102 PRO A CA 1
ATOM 828 C C . PRO A 1 102 ? 4.156 2.034 5.780 1.00 89.94 102 PRO A C 1
ATOM 830 O O . PRO A 1 102 ? 3.506 1.128 5.245 1.00 89.94 102 PRO A O 1
ATOM 833 N N . VAL A 1 103 ? 3.557 3.033 6.434 1.00 90.50 103 VAL A N 1
ATOM 834 C CA . VAL A 1 103 ? 2.118 3.030 6.754 1.00 90.50 103 VAL A CA 1
ATOM 835 C C . VAL A 1 103 ? 1.219 2.988 5.513 1.00 90.50 103 VAL A C 1
ATOM 837 O O . VAL A 1 103 ? 0.148 2.380 5.522 1.00 90.50 103 VAL A O 1
ATOM 840 N N . GLU A 1 104 ? 1.702 3.548 4.409 1.00 88.94 104 GLU A N 1
ATOM 841 C CA . GLU A 1 104 ? 1.080 3.554 3.090 1.00 88.94 104 GLU A CA 1
ATOM 842 C C . GLU A 1 104 ? 0.792 2.139 2.579 1.00 88.94 104 GLU A C 1
ATOM 844 O O . GLU A 1 104 ? -0.227 1.910 1.922 1.00 88.94 104 GLU A O 1
ATOM 849 N N . CYS A 1 105 ? 1.660 1.174 2.894 1.00 91.94 105 CYS A N 1
ATOM 850 C CA . CYS A 1 105 ? 1.474 -0.215 2.497 1.00 91.94 105 CYS A CA 1
ATOM 851 C C . CYS A 1 105 ? 0.324 -0.869 3.275 1.00 91.94 105 CYS A C 1
ATOM 853 O O . CYS A 1 105 ? -0.500 -1.545 2.657 1.00 91.94 105 CYS A O 1
ATOM 855 N N . TYR A 1 106 ? 0.215 -0.627 4.590 1.00 95.31 106 TYR A N 1
ATOM 856 C CA . TYR A 1 106 ? -0.918 -1.117 5.391 1.00 95.31 106 TYR A CA 1
ATOM 857 C C . TYR A 1 106 ? -2.233 -0.491 4.919 1.00 95.31 106 TYR A C 1
ATOM 859 O O . TYR A 1 106 ? -3.209 -1.204 4.705 1.00 95.31 106 TYR A O 1
ATOM 867 N N . VAL A 1 107 ? -2.242 0.827 4.684 1.00 90.88 107 VAL A N 1
ATOM 868 C CA . VAL A 1 107 ? -3.410 1.548 4.151 1.00 90.88 107 VAL A CA 1
ATOM 869 C C . VAL A 1 107 ? -3.828 0.999 2.786 1.00 90.88 107 VAL A C 1
ATOM 871 O O . VAL A 1 107 ? -5.013 0.841 2.524 1.00 90.88 107 VAL A O 1
ATOM 874 N N . SER A 1 108 ? -2.880 0.662 1.914 1.00 88.31 108 SER A N 1
ATOM 875 C CA . SER A 1 108 ? -3.207 0.157 0.576 1.00 88.31 108 SER A CA 1
ATOM 876 C C . SER A 1 108 ? -3.802 -1.255 0.610 1.00 88.31 108 SER A C 1
ATOM 878 O O . SER A 1 108 ? -4.805 -1.515 -0.056 1.00 88.31 108 SER A O 1
ATOM 880 N N . ILE A 1 109 ? -3.218 -2.172 1.389 1.00 91.38 109 ILE A N 1
ATOM 881 C CA . ILE A 1 109 ? -3.683 -3.566 1.412 1.00 91.38 109 ILE A CA 1
ATOM 882 C C . ILE A 1 109 ? -4.985 -3.731 2.203 1.00 91.38 109 ILE A C 1
ATOM 884 O O . ILE A 1 109 ? -5.841 -4.520 1.807 1.00 91.38 109 ILE A O 1
ATOM 888 N N . VAL A 1 110 ? -5.198 -2.939 3.262 1.00 92.56 110 VAL A N 1
ATOM 889 C CA . VAL A 1 110 ? -6.400 -3.057 4.098 1.00 92.56 110 VAL A CA 1
ATOM 890 C C . VAL A 1 110 ? -7.670 -2.701 3.325 1.00 92.56 110 VAL A C 1
ATOM 892 O O . VAL A 1 110 ? -8.720 -3.308 3.521 1.00 92.56 110 VAL A O 1
ATOM 895 N N . MET A 1 111 ? -7.547 -1.785 2.364 1.00 86.50 111 MET A N 1
ATOM 896 C CA . MET A 1 111 ? -8.626 -1.400 1.456 1.00 86.50 111 MET A CA 1
ATOM 897 C C . MET A 1 111 ? -9.021 -2.520 0.481 1.00 86.50 111 MET A C 1
ATOM 899 O O . MET A 1 111 ? -10.097 -2.462 -0.108 1.00 86.50 111 MET A O 1
ATOM 903 N N . CYS A 1 112 ? -8.191 -3.557 0.329 1.00 88.12 112 CYS A N 1
ATOM 904 C CA . CYS A 1 112 ? -8.504 -4.733 -0.485 1.00 88.12 112 CYS A CA 1
ATOM 905 C C . CYS A 1 112 ? -9.262 -5.819 0.303 1.00 88.12 112 CYS A C 1
ATOM 907 O O . CYS A 1 112 ? -9.869 -6.704 -0.305 1.00 88.12 112 CYS A O 1
ATOM 909 N N . TYR A 1 113 ? -9.287 -5.760 1.641 1.00 87.38 113 TYR A N 1
ATOM 910 C CA . TYR A 1 113 ? -10.046 -6.705 2.466 1.00 87.38 113 TYR A CA 1
ATOM 911 C C . TYR A 1 113 ? -11.541 -6.388 2.437 1.00 87.38 113 TYR A C 1
ATOM 913 O O . TYR A 1 113 ? -12.064 -5.674 3.284 1.00 87.38 113 TYR A O 1
ATOM 921 N N . THR A 1 114 ? -12.238 -6.929 1.444 1.00 84.88 114 THR A N 1
ATOM 922 C CA . THR A 1 114 ? -13.683 -6.718 1.242 1.00 84.88 114 THR A CA 1
ATOM 923 C C . THR A 1 114 ? -14.544 -7.858 1.793 1.00 84.88 114 THR A C 1
ATOM 925 O O . THR A 1 114 ? -15.729 -7.671 2.061 1.00 84.88 114 THR A O 1
ATOM 928 N N . GLU A 1 115 ? -13.963 -9.046 1.982 1.00 86.06 115 GLU A N 1
ATOM 929 C CA . GLU A 1 115 ? -14.684 -10.244 2.418 1.00 86.06 115 GLU A CA 1
ATOM 930 C C . GLU A 1 115 ? -14.598 -10.462 3.939 1.00 86.06 115 GLU A C 1
ATOM 932 O O . GLU A 1 115 ? -13.504 -10.339 4.502 1.00 86.06 115 GLU A O 1
ATOM 937 N N . PRO A 1 116 ? -15.687 -10.917 4.600 1.00 89.25 116 PRO A N 1
ATOM 938 C CA . PRO A 1 116 ? -15.712 -11.148 6.047 1.00 89.25 116 PRO A CA 1
ATOM 939 C C . PRO A 1 116 ? -14.601 -12.053 6.579 1.00 89.25 116 PRO A C 1
ATOM 941 O O . PRO A 1 116 ? -14.103 -11.841 7.683 1.00 89.25 116 PRO A O 1
ATOM 944 N N . LYS A 1 117 ? -14.164 -13.039 5.783 1.00 91.06 117 LYS A N 1
ATOM 945 C CA . LYS A 1 117 ? -13.087 -13.964 6.168 1.00 91.06 117 LYS A CA 1
ATOM 946 C C . LYS A 1 117 ? -11.745 -13.262 6.430 1.00 91.06 117 LYS A C 1
ATOM 948 O O . LYS A 1 117 ? -10.912 -13.818 7.134 1.00 91.06 117 LYS A O 1
ATOM 953 N N . HIS A 1 118 ? -11.551 -12.046 5.910 1.00 90.06 118 HIS A N 1
ATOM 954 C CA . HIS A 1 118 ? -10.331 -11.257 6.100 1.00 90.06 118 HIS A CA 1
ATOM 955 C C . HIS A 1 118 ? -10.492 -10.090 7.087 1.00 90.06 118 HIS A C 1
ATOM 957 O O . HIS A 1 118 ? -9.541 -9.349 7.321 1.00 90.06 118 HIS A O 1
ATOM 963 N N . PHE A 1 119 ? -11.667 -9.897 7.692 1.00 91.69 119 PHE A N 1
ATOM 964 C CA . PHE A 1 119 ? -11.920 -8.739 8.558 1.00 91.69 119 PHE A CA 1
ATOM 965 C C . PHE A 1 119 ? -11.028 -8.695 9.797 1.00 91.69 119 PHE A C 1
ATOM 967 O O . PHE A 1 119 ? -10.551 -7.623 10.160 1.00 91.69 119 PHE A O 1
ATOM 974 N N . GLN A 1 120 ? -10.732 -9.847 10.406 1.00 93.06 120 GLN A N 1
ATOM 975 C CA . GLN A 1 120 ? -9.785 -9.891 11.522 1.00 93.06 120 GLN A CA 1
ATOM 976 C C . GLN A 1 120 ? -8.406 -9.383 11.090 1.00 93.06 120 GLN A C 1
ATOM 978 O O . GLN A 1 120 ? -7.791 -8.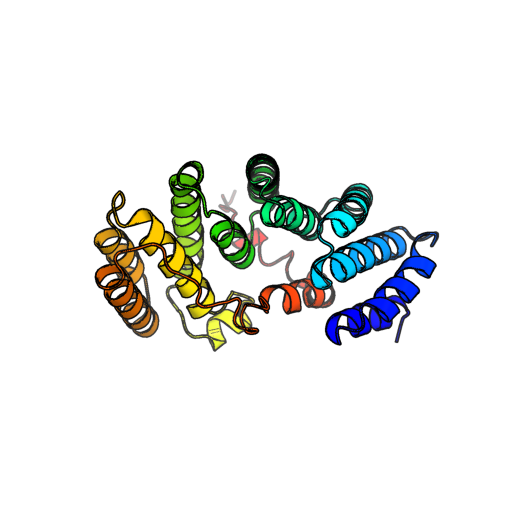576 11.779 1.00 93.06 120 GLN A O 1
ATOM 983 N N . ARG A 1 121 ? -7.956 -9.791 9.900 1.00 93.12 121 ARG A N 1
ATOM 984 C CA . ARG A 1 121 ? -6.682 -9.340 9.350 1.00 93.12 121 ARG A CA 1
ATOM 985 C C . ARG A 1 121 ? -6.683 -7.836 9.089 1.00 93.12 121 ARG A C 1
ATOM 987 O O . ARG A 1 121 ? -5.686 -7.174 9.364 1.00 93.12 121 ARG A O 1
ATOM 994 N N . ALA A 1 122 ? -7.800 -7.291 8.611 1.00 93.94 122 ALA A N 1
ATOM 995 C CA . ALA A 1 122 ? -7.953 -5.856 8.416 1.00 93.94 122 ALA A CA 1
ATOM 996 C C . ALA A 1 122 ? -7.819 -5.072 9.732 1.00 93.94 122 ALA A C 1
ATOM 998 O O . ALA A 1 122 ? -7.111 -4.067 9.776 1.00 93.94 122 ALA A O 1
ATOM 999 N N . VAL A 1 123 ? -8.436 -5.566 10.811 1.00 95.81 123 VAL A N 1
ATOM 1000 C CA . VAL A 1 123 ? -8.316 -4.989 12.160 1.00 95.81 123 VAL A CA 1
ATOM 1001 C C . VAL A 1 123 ? -6.876 -5.059 12.672 1.00 95.81 123 VAL A C 1
ATOM 1003 O O . VAL A 1 123 ? -6.368 -4.059 13.174 1.00 95.81 123 VAL A O 1
ATOM 1006 N N . ASP A 1 124 ? -6.174 -6.179 12.478 1.00 95.38 124 ASP A N 1
ATOM 1007 C CA . ASP A 1 124 ? -4.761 -6.297 12.871 1.00 95.38 124 ASP A CA 1
ATOM 1008 C C . ASP A 1 124 ? -3.882 -5.241 12.169 1.00 95.38 124 ASP A C 1
ATOM 1010 O O . ASP A 1 124 ? -2.930 -4.717 12.753 1.00 95.38 124 ASP A O 1
ATOM 1014 N N . LEU A 1 125 ? -4.195 -4.900 10.913 1.00 95.81 125 LEU A N 1
ATOM 1015 C CA . LEU A 1 125 ? -3.501 -3.832 10.189 1.00 95.81 125 LEU A CA 1
ATOM 1016 C C . LEU A 1 125 ? -3.886 -2.432 10.674 1.00 95.81 125 LEU A C 1
ATOM 1018 O O . LEU A 1 125 ? -3.041 -1.536 10.621 1.00 95.81 125 LEU A O 1
ATOM 1022 N N . LEU A 1 126 ? -5.100 -2.228 11.196 1.00 97.25 126 LEU A N 1
ATOM 1023 C CA . LEU A 1 126 ? -5.441 -0.963 11.851 1.00 97.25 126 LEU A CA 1
ATOM 1024 C C . LEU A 1 126 ? -4.552 -0.703 13.067 1.00 97.25 126 LEU A C 1
ATOM 1026 O O . LEU A 1 126 ? -4.170 0.442 13.281 1.00 97.25 126 LEU A O 1
ATOM 1030 N N . GLU A 1 127 ? -4.157 -1.732 13.820 1.00 96.81 127 GLU A N 1
ATOM 1031 C CA . GLU A 1 127 ? -3.209 -1.564 14.932 1.00 96.81 127 GLU A CA 1
ATOM 1032 C C . GLU A 1 127 ? -1.831 -1.090 14.447 1.00 96.81 127 GLU A C 1
ATOM 1034 O O . GLU A 1 127 ? -1.197 -0.246 15.081 1.00 96.81 127 GLU A O 1
ATOM 1039 N N . LYS A 1 128 ? -1.374 -1.571 13.282 1.00 95.88 128 LYS A N 1
ATOM 1040 C CA . LYS A 1 128 ? -0.125 -1.104 12.652 1.00 95.88 128 LYS A CA 1
ATOM 1041 C C . LYS A 1 128 ? -0.226 0.350 12.193 1.00 95.88 128 LYS A C 1
ATOM 1043 O O . LYS A 1 128 ? 0.712 1.127 12.389 1.00 95.88 128 LYS A O 1
ATOM 1048 N N . ILE A 1 129 ? -1.368 0.724 11.615 1.00 96.25 129 ILE A N 1
ATOM 1049 C CA . ILE A 1 129 ? -1.660 2.109 11.231 1.00 96.25 129 ILE A CA 1
ATOM 1050 C C . ILE A 1 129 ? -1.685 2.995 12.479 1.00 96.25 129 ILE A C 1
ATOM 1052 O O . ILE A 1 129 ? -0.949 3.977 12.529 1.00 96.25 129 ILE A O 1
ATOM 1056 N N . LYS A 1 130 ? -2.453 2.619 13.507 1.00 97.69 130 LYS A N 1
ATOM 1057 C CA . LYS A 1 130 ? -2.538 3.325 14.791 1.00 97.69 130 LYS A CA 1
ATOM 1058 C C . LYS A 1 130 ? -1.149 3.568 15.373 1.00 97.69 130 LYS A C 1
ATOM 1060 O O . LYS A 1 130 ? -0.783 4.719 15.597 1.00 97.69 130 LYS A O 1
ATOM 1065 N N . LEU A 1 131 ? -0.353 2.509 15.529 1.00 95.56 131 LEU A N 1
ATOM 1066 C CA . LEU A 1 131 ? 0.990 2.591 16.103 1.00 95.56 131 LEU A CA 1
ATOM 1067 C C . LEU A 1 131 ? 1.898 3.575 15.347 1.00 95.56 131 LEU A C 1
ATOM 1069 O O . LEU A 1 131 ? 2.672 4.301 15.967 1.00 95.56 131 LEU A O 1
ATOM 1073 N N . SER A 1 132 ? 1.787 3.639 14.016 1.00 93.06 132 SER A N 1
ATOM 1074 C CA . SER A 1 132 ? 2.602 4.545 13.191 1.00 93.06 132 SER A CA 1
ATOM 1075 C C . SER A 1 132 ? 2.384 6.022 13.545 1.00 93.06 132 SER A C 1
ATOM 1077 O O . SER A 1 132 ? 3.326 6.811 13.488 1.00 93.06 132 SER A O 1
ATOM 1079 N N . TYR A 1 133 ? 1.167 6.392 13.954 1.00 95.88 133 TYR A N 1
ATOM 1080 C CA . TYR A 1 133 ? 0.835 7.759 14.355 1.00 95.88 133 TYR A CA 1
ATOM 1081 C C . TYR A 1 133 ? 0.986 7.992 15.859 1.00 95.88 133 TYR A C 1
ATOM 1083 O O . TYR A 1 133 ? 1.425 9.072 16.251 1.00 95.88 133 TYR A O 1
ATOM 1091 N N . THR A 1 134 ? 0.699 7.004 16.715 1.00 95.94 134 THR A N 1
ATOM 1092 C CA . THR A 1 134 ? 0.852 7.181 18.173 1.00 95.94 134 THR A CA 1
ATOM 1093 C C . THR A 1 134 ? 2.302 7.335 18.604 1.00 95.94 134 THR A C 1
ATOM 1095 O O . THR A 1 134 ? 2.586 8.099 19.522 1.00 95.94 134 THR A O 1
ATOM 1098 N N . LEU A 1 135 ? 3.243 6.732 17.873 1.00 92.94 135 LEU A N 1
ATOM 1099 C CA . LEU A 1 135 ? 4.674 6.974 18.074 1.00 92.94 135 LEU A CA 1
ATOM 1100 C C . LEU A 1 135 ? 5.084 8.435 17.833 1.00 92.94 135 LEU A C 1
ATOM 1102 O O . LEU A 1 135 ? 6.075 8.892 18.401 1.00 92.94 135 LEU A O 1
ATOM 1106 N N . LEU A 1 136 ? 4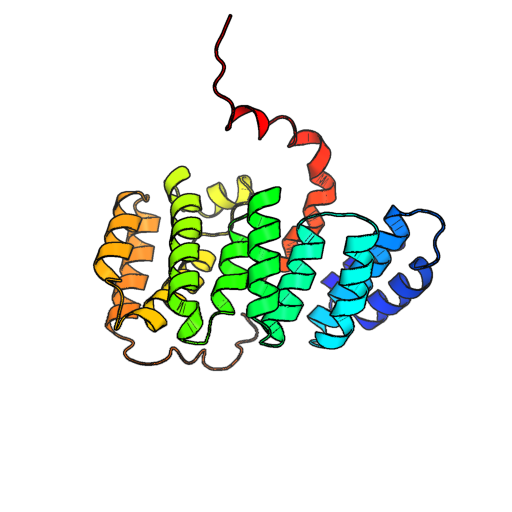.357 9.159 16.980 1.00 93.25 136 LEU A N 1
ATOM 1107 C CA . LEU A 1 136 ? 4.625 10.565 16.680 1.00 93.25 136 LEU A CA 1
ATOM 1108 C C . LEU A 1 136 ? 3.829 11.504 17.588 1.00 93.25 136 LEU A C 1
ATOM 1110 O O . LEU A 1 136 ? 4.315 12.588 17.903 1.00 93.25 136 LEU A O 1
ATOM 1114 N N . GLY A 1 137 ? 2.603 11.115 17.954 1.00 94.25 137 GLY A N 1
ATOM 1115 C CA . GLY A 1 137 ? 1.667 11.921 18.742 1.00 94.25 137 GLY A CA 1
ATOM 1116 C C . GLY A 1 137 ? 1.208 13.214 18.056 1.00 94.25 137 GLY A C 1
ATOM 1117 O O . GLY A 1 137 ? 0.503 14.007 18.670 1.00 94.25 137 GLY A O 1
ATOM 1118 N N . ILE A 1 138 ? 1.620 13.447 16.804 1.00 93.75 138 ILE A N 1
ATOM 1119 C CA . ILE A 1 138 ? 1.392 14.678 16.042 1.00 93.75 138 ILE A CA 1
ATOM 1120 C C . ILE A 1 138 ? 0.814 14.304 14.680 1.00 93.75 138 ILE A C 1
ATOM 1122 O O . ILE A 1 138 ? 1.392 13.483 13.961 1.00 93.75 138 ILE A O 1
ATOM 1126 N N . THR A 1 139 ? -0.306 14.929 14.321 1.00 95.25 139 THR A N 1
ATOM 1127 C CA . THR A 1 139 ? -1.041 14.669 13.075 1.00 95.25 139 THR A CA 1
ATOM 1128 C C . THR A 1 139 ? -0.961 15.811 12.063 1.00 95.25 139 THR A C 1
ATOM 1130 O O . THR A 1 139 ? -1.446 15.657 10.939 1.00 95.25 139 THR A O 1
ATOM 1133 N N . ASP A 1 140 ? -0.270 16.904 12.411 1.00 94.12 140 ASP A N 1
ATOM 1134 C CA . ASP A 1 140 ? 0.016 18.019 11.503 1.00 94.12 140 ASP A CA 1
ATOM 1135 C C . ASP A 1 140 ? 0.619 17.529 10.175 1.00 94.12 140 ASP A C 1
ATOM 1137 O O . ASP A 1 140 ? 1.632 16.820 10.122 1.00 94.12 140 ASP A O 1
ATOM 1141 N N . GLN A 1 141 ? 0.004 17.944 9.069 1.00 89.12 141 GLN A N 1
ATOM 1142 C CA . GLN A 1 141 ? 0.376 17.469 7.741 1.00 89.12 141 GLN A CA 1
ATOM 1143 C C . GLN A 1 141 ? 1.806 17.868 7.354 1.00 89.12 141 GLN A C 1
ATOM 1145 O O . GLN A 1 141 ? 2.487 17.096 6.675 1.00 89.12 141 GLN A O 1
ATOM 1150 N N . THR A 1 142 ? 2.281 19.044 7.774 1.00 90.50 142 THR A N 1
ATOM 1151 C CA . THR A 1 142 ? 3.641 19.504 7.454 1.00 90.50 142 THR A CA 1
ATOM 1152 C C . THR A 1 142 ? 4.675 18.649 8.184 1.00 90.50 142 THR A C 1
ATOM 1154 O O . THR A 1 142 ? 5.637 18.171 7.579 1.00 90.50 142 THR A O 1
ATOM 1157 N N . PHE A 1 143 ? 4.443 18.388 9.470 1.00 90.94 143 PHE A N 1
ATOM 1158 C CA . PHE A 1 143 ? 5.266 17.539 10.319 1.00 90.94 143 PHE A CA 1
ATOM 1159 C C . PHE A 1 143 ? 5.379 16.113 9.770 1.00 90.94 143 PHE A C 1
ATOM 1161 O O . PHE A 1 143 ? 6.486 15.558 9.722 1.00 90.94 143 PHE A O 1
ATOM 1168 N N . LEU A 1 144 ? 4.252 15.536 9.339 1.00 87.81 144 LEU A N 1
ATOM 1169 C CA . LEU A 1 144 ? 4.203 14.215 8.712 1.00 87.81 144 LEU A CA 1
ATOM 1170 C C . LEU A 1 144 ? 4.940 14.214 7.366 1.00 87.81 144 LEU A C 1
ATOM 1172 O O . LEU A 1 144 ? 5.795 13.357 7.132 1.00 87.81 144 LEU A O 1
ATOM 1176 N N . ALA A 1 145 ? 4.694 15.216 6.517 1.00 83.06 145 ALA A N 1
ATOM 1177 C CA . ALA A 1 145 ? 5.307 15.316 5.195 1.00 83.06 145 ALA A CA 1
ATOM 1178 C C . ALA A 1 145 ? 6.839 15.405 5.256 1.00 83.06 145 ALA A C 1
ATOM 1180 O O . ALA A 1 145 ? 7.511 14.703 4.500 1.00 83.06 145 ALA A O 1
ATOM 1181 N N . ILE A 1 146 ? 7.397 16.197 6.180 1.00 84.50 146 ILE A N 1
ATOM 1182 C CA . ILE A 1 146 ? 8.855 16.327 6.375 1.00 84.50 146 ILE A CA 1
ATOM 1183 C C . ILE A 1 146 ? 9.493 14.986 6.771 1.00 84.50 146 ILE A C 1
ATOM 1185 O O . ILE A 1 146 ? 10.637 14.705 6.417 1.00 84.50 146 ILE A O 1
ATOM 1189 N N . ARG A 1 147 ? 8.760 14.122 7.481 1.00 86.19 147 ARG A N 1
ATOM 1190 C CA . ARG A 1 147 ? 9.238 12.783 7.864 1.00 86.19 147 ARG A CA 1
ATOM 1191 C C . ARG A 1 147 ? 9.007 11.726 6.789 1.00 86.19 147 ARG A C 1
ATOM 1193 O O . ARG A 1 147 ? 9.499 10.605 6.939 1.00 86.19 147 ARG A O 1
ATOM 1200 N N . GLY A 1 148 ? 8.329 12.088 5.702 1.00 83.69 148 GLY A N 1
ATOM 1201 C CA . GLY A 1 148 ? 7.899 11.155 4.669 1.00 83.69 148 GLY A CA 1
ATOM 1202 C C . GLY A 1 148 ? 6.814 10.203 5.165 1.00 83.69 148 GLY A C 1
ATOM 1203 O O . GLY A 1 148 ? 6.781 9.068 4.718 1.00 83.69 148 GLY A O 1
ATOM 1204 N N . GLN A 1 149 ? 5.990 10.644 6.119 1.00 86.88 149 GLN A N 1
ATOM 1205 C CA . GLN A 1 149 ? 4.842 9.894 6.616 1.00 86.88 149 GLN A CA 1
ATOM 1206 C C . GLN A 1 149 ? 3.588 10.259 5.828 1.00 86.88 149 GLN A C 1
ATOM 1208 O O . GLN A 1 149 ? 3.393 11.419 5.442 1.00 86.88 149 GLN A O 1
ATOM 1213 N N . LEU A 1 150 ? 2.713 9.275 5.640 1.00 88.94 150 LEU A N 1
ATOM 1214 C CA . LEU A 1 150 ? 1.402 9.480 5.050 1.00 88.94 150 LEU A CA 1
ATOM 1215 C C . LEU A 1 150 ? 0.608 10.528 5.833 1.00 88.94 150 LEU A C 1
ATOM 1217 O O . LEU A 1 150 ? 0.522 10.471 7.062 1.00 88.94 150 LEU A O 1
ATOM 1221 N N . ALA A 1 151 ? -0.023 11.461 5.119 1.00 88.69 151 ALA A N 1
ATOM 1222 C CA . ALA A 1 151 ? -0.913 12.431 5.743 1.00 88.69 151 ALA A CA 1
ATOM 1223 C C . ALA A 1 151 ? -2.065 11.716 6.466 1.00 88.69 151 ALA A C 1
ATOM 1225 O O . ALA A 1 151 ? -2.684 10.803 5.917 1.00 88.69 151 ALA A O 1
ATOM 1226 N N . PHE A 1 152 ? -2.355 12.158 7.690 1.00 94.44 152 PHE A N 1
ATOM 1227 C CA . PHE A 1 152 ? -3.222 11.438 8.622 1.00 94.44 152 PHE A CA 1
ATOM 1228 C C . PHE A 1 152 ? -4.621 11.144 8.065 1.00 94.44 152 PHE A C 1
ATOM 1230 O O . PHE A 1 152 ? -5.142 10.048 8.253 1.00 94.44 152 PHE A O 1
ATOM 1237 N N . HIS A 1 153 ? -5.203 12.071 7.299 1.00 88.62 153 HIS A N 1
ATOM 1238 C CA . HIS A 1 153 ? -6.530 11.889 6.706 1.00 88.62 153 HIS A CA 1
ATOM 1239 C C . HIS A 1 153 ? -6.625 10.665 5.777 1.00 88.62 153 HIS A C 1
ATOM 1241 O O . HIS A 1 153 ? -7.635 9.972 5.809 1.00 88.62 153 HIS A O 1
ATOM 1247 N N . TYR A 1 154 ? -5.571 10.324 5.024 1.00 87.56 154 TYR A N 1
ATOM 1248 C CA . TYR A 1 154 ? -5.580 9.115 4.188 1.00 87.56 154 TYR A CA 1
ATOM 1249 C C . TYR A 1 154 ? -5.592 7.831 5.022 1.00 87.56 154 TYR A C 1
ATOM 1251 O O . TYR A 1 154 ? -6.206 6.840 4.631 1.00 87.56 154 TYR A O 1
ATOM 1259 N N . ALA A 1 155 ? -4.921 7.834 6.175 1.00 92.81 155 ALA A N 1
ATOM 1260 C CA . ALA A 1 155 ? -5.000 6.716 7.104 1.00 92.81 155 ALA A CA 1
ATOM 1261 C C . ALA A 1 155 ? -6.394 6.621 7.739 1.00 92.81 155 ALA A C 1
ATOM 1263 O O . ALA A 1 155 ? -6.921 5.520 7.890 1.00 92.81 155 ALA A O 1
ATOM 1264 N N . LEU A 1 156 ? -7.018 7.761 8.052 1.00 94.38 156 LEU A N 1
ATOM 1265 C CA . LEU A 1 156 ? -8.375 7.799 8.594 1.00 94.38 156 LEU A CA 1
ATOM 1266 C C . LEU A 1 156 ? -9.431 7.286 7.614 1.00 94.38 156 LEU A C 1
ATOM 1268 O O . LEU A 1 156 ? -10.366 6.627 8.061 1.00 94.38 156 LEU A O 1
ATOM 1272 N N . ASP A 1 157 ? -9.266 7.498 6.307 1.00 88.12 157 ASP A N 1
ATOM 1273 C CA . ASP A 1 157 ? -10.153 6.905 5.297 1.00 88.12 157 ASP A CA 1
ATOM 1274 C C . ASP A 1 157 ? -10.153 5.369 5.388 1.00 88.12 157 ASP A C 1
ATOM 1276 O O . ASP A 1 157 ? -11.212 4.736 5.376 1.00 88.12 157 ASP A O 1
ATOM 1280 N N . ALA A 1 158 ? -8.971 4.763 5.546 1.00 88.88 158 ALA A N 1
ATOM 1281 C CA . ALA A 1 158 ? -8.834 3.318 5.717 1.00 88.88 158 ALA A CA 1
ATOM 1282 C C . ALA A 1 158 ? -9.377 2.829 7.066 1.00 88.88 158 ALA A C 1
ATOM 1284 O O . ALA A 1 158 ? -10.069 1.811 7.121 1.00 88.88 158 ALA A O 1
ATOM 1285 N N . VAL A 1 159 ? -9.120 3.571 8.148 1.00 96.19 159 VAL A N 1
ATOM 1286 C CA . VAL A 1 159 ? -9.695 3.288 9.472 1.00 96.19 159 VAL A CA 1
ATOM 1287 C C . VAL A 1 159 ? -11.220 3.296 9.395 1.00 96.19 159 VAL A C 1
ATOM 1289 O O . VAL A 1 159 ? -11.859 2.317 9.768 1.00 96.19 159 VAL A O 1
ATOM 1292 N N . HIS A 1 160 ? -11.814 4.359 8.858 1.00 93.94 160 HIS A N 1
ATOM 1293 C CA . HIS A 1 160 ? -13.258 4.482 8.695 1.00 93.94 160 HIS A CA 1
ATOM 1294 C C . HIS A 1 160 ? -13.840 3.337 7.853 1.00 93.94 160 HIS A C 1
ATOM 1296 O O . HIS A 1 160 ? -14.842 2.730 8.238 1.00 93.94 160 HIS A O 1
ATOM 1302 N N . TYR A 1 161 ? -13.194 3.003 6.730 1.00 89.44 161 TYR A N 1
ATOM 1303 C CA . TYR A 1 161 ? -13.600 1.898 5.863 1.00 89.44 161 TYR A CA 1
ATOM 1304 C C . TYR A 1 161 ? -13.674 0.565 6.622 1.00 89.44 161 TYR A C 1
ATOM 1306 O O . TYR A 1 161 ? -14.713 -0.097 6.614 1.00 89.44 161 TYR A O 1
ATOM 1314 N N . VAL A 1 162 ? -12.607 0.196 7.332 1.00 93.56 162 VAL A N 1
ATOM 1315 C CA . VAL A 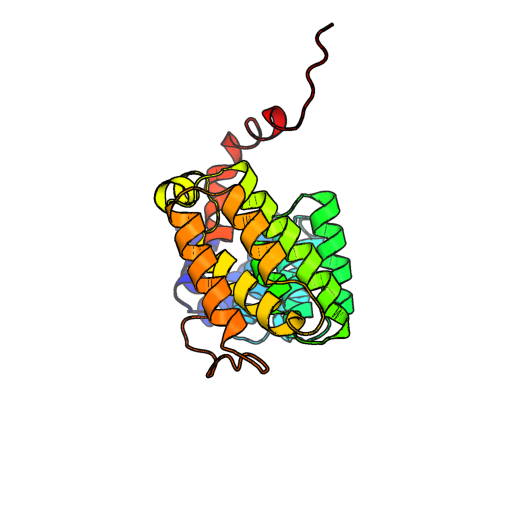1 162 ? -12.546 -1.073 8.070 1.00 93.56 162 VAL A CA 1
ATOM 1316 C C . VAL A 1 162 ? -13.504 -1.086 9.251 1.00 93.56 162 VAL A C 1
ATOM 1318 O O . VAL A 1 162 ? -14.244 -2.056 9.416 1.00 93.56 162 VAL A O 1
ATOM 1321 N N . LEU A 1 163 ? -13.539 -0.016 10.050 1.00 95.06 163 LEU A N 1
ATOM 1322 C CA . LEU A 1 163 ? -14.403 0.055 11.228 1.00 95.06 163 LEU A CA 1
ATOM 1323 C C . LEU A 1 163 ? -15.887 -0.040 10.857 1.00 95.06 163 LEU A C 1
ATOM 1325 O O . LEU A 1 163 ? -16.643 -0.688 11.576 1.00 95.06 163 LEU A O 1
ATOM 1329 N N . ASN A 1 164 ? -16.300 0.508 9.712 1.00 91.50 164 ASN A N 1
ATOM 1330 C CA . ASN A 1 164 ? -17.657 0.308 9.204 1.00 91.50 164 ASN A CA 1
ATOM 1331 C C . ASN A 1 164 ? -17.966 -1.160 8.908 1.00 91.50 164 ASN A C 1
ATOM 1333 O O . ASN A 1 164 ? -19.015 -1.658 9.325 1.00 91.50 164 ASN A O 1
ATOM 1337 N N . MET A 1 165 ? -17.055 -1.862 8.228 1.00 90.00 165 MET A N 1
ATOM 1338 C CA . MET A 1 165 ? -17.243 -3.273 7.873 1.00 90.00 165 MET A CA 1
ATOM 1339 C C . MET A 1 165 ? -17.335 -4.186 9.099 1.00 90.00 165 MET A C 1
ATOM 1341 O O . MET A 1 165 ? -18.097 -5.151 9.095 1.00 90.00 165 MET A O 1
ATOM 1345 N N . VAL A 1 166 ? -16.576 -3.876 10.152 1.00 92.88 166 VAL A N 1
ATOM 1346 C CA . VAL A 1 166 ? -16.453 -4.720 11.353 1.00 92.88 166 VAL A CA 1
ATOM 1347 C C . VAL A 1 166 ? -17.302 -4.242 12.533 1.00 92.88 166 VAL A C 1
ATOM 1349 O O . VAL A 1 166 ? -17.296 -4.880 13.582 1.00 92.88 166 VAL A O 1
ATOM 1352 N N . SER A 1 167 ? -18.078 -3.167 12.364 1.00 90.56 167 SER A N 1
ATOM 1353 C CA . SER A 1 167 ? -18.870 -2.514 13.422 1.00 90.56 167 SER A CA 1
ATOM 1354 C C . SER A 1 167 ? -19.837 -3.442 14.169 1.00 90.56 167 SER A C 1
ATOM 1356 O O . SER A 1 167 ? -20.137 -3.210 15.337 1.00 90.56 167 SER A O 1
ATOM 1358 N N . ALA A 1 168 ? -20.311 -4.513 13.526 1.00 88.38 168 ALA A N 1
ATOM 1359 C CA . ALA A 1 168 ? -21.203 -5.492 14.147 1.00 88.38 168 ALA A CA 1
ATOM 1360 C C . ALA A 1 168 ? -20.487 -6.477 15.092 1.00 88.38 168 ALA A C 1
ATOM 1362 O O . ALA A 1 168 ? -21.136 -7.087 15.940 1.00 88.38 168 ALA A O 1
ATOM 1363 N N . SER A 1 169 ? -19.173 -6.661 14.939 1.00 89.19 169 SER A N 1
ATOM 1364 C CA . SER A 1 169 ? -18.382 -7.678 15.650 1.00 89.19 169 SER A CA 1
ATOM 1365 C C . SER A 1 169 ? -17.168 -7.115 16.392 1.00 89.19 169 SER A C 1
ATOM 1367 O O . SER A 1 169 ? -16.414 -7.877 16.992 1.00 89.19 169 SER A O 1
ATOM 1369 N N . PHE A 1 170 ? -16.956 -5.802 16.346 1.00 92.50 170 PHE A N 1
ATOM 1370 C CA . PHE A 1 170 ? -15.790 -5.127 16.904 1.00 92.50 170 PHE A CA 1
ATOM 1371 C C . PHE A 1 170 ? -16.210 -3.845 17.623 1.00 92.50 170 PHE A C 1
ATOM 1373 O O . PHE A 1 170 ? -17.039 -3.086 17.124 1.00 92.50 170 PHE A O 1
ATOM 1380 N N . ASP A 1 171 ? -15.619 -3.587 18.790 1.00 95.06 171 ASP A N 1
ATOM 1381 C CA . ASP A 1 171 ? -15.888 -2.383 19.581 1.00 95.06 171 ASP A CA 1
ATOM 1382 C C . ASP A 1 171 ? -15.136 -1.176 18.992 1.00 95.06 171 ASP A C 1
ATOM 1384 O O . ASP A 1 171 ? -14.067 -0.769 19.460 1.00 95.06 171 ASP A O 1
ATOM 1388 N N . THR A 1 172 ? -15.696 -0.630 17.910 1.00 95.56 172 THR A N 1
ATOM 1389 C CA . THR A 1 172 ? -15.123 0.493 17.156 1.00 95.56 172 THR A CA 1
ATOM 1390 C C . THR A 1 172 ? -14.980 1.739 18.028 1.00 95.56 172 THR A C 1
ATOM 1392 O O . THR A 1 172 ? -13.955 2.415 17.961 1.00 95.56 172 THR A O 1
ATOM 1395 N N . ALA A 1 173 ? -15.956 2.018 18.897 1.00 95.19 173 ALA A N 1
ATOM 1396 C CA . ALA A 1 173 ? -15.949 3.182 19.779 1.00 95.19 173 ALA A CA 1
ATOM 1397 C C . ALA A 1 173 ? -14.793 3.121 20.784 1.00 95.19 173 ALA A C 1
ATOM 1399 O O . ALA A 1 173 ? -14.051 4.096 20.944 1.00 95.19 173 ALA A O 1
ATOM 1400 N N . LYS A 1 174 ? -14.587 1.966 21.431 1.00 96.62 174 LYS A N 1
ATOM 1401 C CA . LYS A 1 174 ? -13.449 1.767 22.334 1.00 96.62 174 LYS A CA 1
ATOM 1402 C C . LYS A 1 174 ? -12.120 1.878 21.597 1.00 96.62 174 LYS A C 1
ATOM 1404 O O . LYS A 1 174 ? -11.193 2.503 22.117 1.00 96.62 174 LYS A O 1
ATOM 1409 N N . TRP A 1 175 ? -12.026 1.303 20.399 1.00 97.56 175 TRP A N 1
ATOM 1410 C CA . TRP A 1 175 ? -10.808 1.372 19.598 1.00 97.56 175 TRP A CA 1
ATOM 1411 C C . TRP A 1 175 ? -10.454 2.815 19.226 1.00 97.56 175 TRP A C 1
ATOM 1413 O O . TRP A 1 175 ? -9.349 3.265 19.534 1.00 97.56 175 TRP A O 1
ATOM 1423 N N . ILE A 1 176 ? -11.407 3.573 18.670 1.00 97.94 176 ILE A N 1
ATOM 1424 C CA . ILE A 1 176 ? -11.202 4.977 18.283 1.00 97.94 176 ILE A CA 1
ATOM 1425 C C . ILE A 1 176 ? -10.824 5.819 19.499 1.00 97.94 176 ILE A C 1
ATOM 1427 O O . ILE A 1 176 ? -9.880 6.603 19.425 1.00 97.94 176 ILE A O 1
ATOM 1431 N N . LYS A 1 177 ? -11.508 5.627 20.634 1.00 97.94 177 LYS A N 1
ATOM 1432 C CA . LYS A 1 177 ? -11.177 6.328 21.878 1.00 97.94 177 LYS A CA 1
ATOM 1433 C C . LYS A 1 177 ? -9.724 6.079 22.286 1.00 97.94 177 LYS A C 1
ATOM 1435 O O . LYS A 1 177 ? -9.003 7.035 22.551 1.00 97.94 177 LYS A O 1
ATOM 1440 N N . SER A 1 178 ? -9.285 4.820 22.270 1.00 98.00 178 SER A N 1
ATOM 1441 C CA . SER A 1 178 ? -7.900 4.470 22.605 1.00 98.00 178 SER A CA 1
ATOM 1442 C C . SER A 1 178 ? -6.881 5.068 21.632 1.00 98.00 178 SER A C 1
ATOM 1444 O O . SER A 1 178 ? -5.749 5.319 22.016 1.00 98.00 178 SER A O 1
ATOM 1446 N N . PHE A 1 179 ? -7.252 5.279 20.366 1.00 98.19 179 PHE A N 1
ATOM 1447 C CA . PHE A 1 179 ? -6.390 5.961 19.406 1.00 98.19 179 PHE A CA 1
ATOM 1448 C C . PHE A 1 179 ? -6.326 7.460 19.710 1.00 98.19 179 PHE A C 1
ATOM 1450 O O . PHE A 1 179 ? -5.243 8.028 19.794 1.00 98.19 179 PHE A O 1
ATOM 1457 N N . ALA A 1 180 ? -7.470 8.092 19.964 1.00 98.06 180 ALA A N 1
ATOM 1458 C CA . ALA A 1 180 ? -7.554 9.525 20.224 1.00 98.06 180 ALA A CA 1
ATOM 1459 C C . ALA A 1 180 ? -6.814 9.954 21.504 1.00 98.06 180 ALA A C 1
ATOM 1461 O O . ALA A 1 180 ? -6.264 11.052 21.551 1.00 98.06 180 ALA A O 1
ATOM 1462 N N . GLU A 1 181 ? -6.766 9.099 22.530 1.00 97.94 181 GLU A N 1
ATOM 1463 C CA . GLU A 1 181 ? -6.046 9.365 23.787 1.00 97.94 181 GLU A CA 1
ATOM 1464 C C . GLU A 1 181 ? -4.537 9.597 23.589 1.00 97.94 181 GLU A C 1
ATOM 1466 O O . GLU A 1 181 ? -3.925 10.313 24.381 1.00 97.94 181 GLU A O 1
ATOM 1471 N N . GLU A 1 182 ? -3.955 9.054 22.519 1.00 97.94 182 GLU A N 1
ATOM 1472 C CA . GLU A 1 182 ? -2.525 9.149 22.199 1.00 97.94 182 GLU A CA 1
ATOM 1473 C C . GLU A 1 182 ? -2.206 10.239 21.150 1.00 97.94 182 GLU A C 1
ATOM 1475 O O . GLU A 1 182 ? -1.049 10.395 20.760 1.00 97.94 182 GLU A O 1
ATOM 1480 N N . MET A 1 183 ? -3.209 10.979 20.662 1.00 97.81 183 MET A N 1
ATOM 1481 C CA . MET A 1 183 ? -3.057 11.983 19.596 1.00 97.81 183 MET A CA 1
ATOM 1482 C C . MET A 1 183 ? -3.028 13.427 20.118 1.00 97.81 183 MET A C 1
ATOM 1484 O O . MET A 1 183 ? -3.470 13.728 21.228 1.00 97.81 183 MET A O 1
ATOM 1488 N N . ASP A 1 184 ? -2.573 14.347 19.267 1.00 97.69 184 ASP A N 1
ATOM 1489 C CA . ASP A 1 184 ? -2.781 15.786 19.428 1.00 97.69 184 ASP A CA 1
ATOM 1490 C C . ASP A 1 184 ? -4.259 16.195 19.244 1.00 97.69 184 ASP A C 1
ATOM 1492 O O . ASP A 1 184 ? -5.133 15.397 18.897 1.00 97.69 184 ASP A O 1
ATOM 1496 N N . GLU A 1 185 ? -4.572 17.466 19.510 1.00 97.69 185 GLU A N 1
ATOM 1497 C CA . GLU A 1 185 ? -5.950 17.973 19.454 1.00 97.69 185 GLU A CA 1
ATOM 1498 C C . GLU A 1 185 ? -6.572 17.903 18.051 1.00 97.69 185 GLU A C 1
ATOM 1500 O O . GLU A 1 185 ? -7.784 17.719 17.920 1.00 97.69 185 GLU A O 1
ATOM 1505 N N . GLU A 1 186 ? -5.770 18.036 16.994 1.00 96.56 186 GLU A N 1
ATOM 1506 C CA . GLU A 1 186 ? -6.237 17.867 15.615 1.00 96.56 186 GLU A CA 1
ATOM 1507 C C . GLU A 1 186 ? -6.568 16.399 15.313 1.00 96.56 186 GLU A C 1
ATOM 1509 O O . GLU A 1 186 ? -7.642 16.097 14.775 1.00 96.56 186 GLU A O 1
ATOM 1514 N N . GLY A 1 187 ? -5.708 15.476 15.744 1.00 97.50 187 GLY A N 1
ATOM 1515 C CA . GLY A 1 187 ? -5.920 14.045 15.596 1.00 97.50 187 GLY A CA 1
ATOM 1516 C C . GLY A 1 187 ? -7.153 13.569 16.358 1.00 97.50 187 GLY A C 1
ATOM 1517 O O . GLY A 1 187 ? -7.981 12.848 15.798 1.00 97.50 187 GLY A O 1
ATOM 1518 N N . LYS A 1 188 ? -7.350 14.050 17.595 1.00 98.38 188 LYS A N 1
ATOM 1519 C CA . LYS A 1 188 ? -8.561 13.795 18.396 1.00 98.38 188 LYS A CA 1
ATOM 1520 C C . LYS A 1 188 ? -9.833 14.237 17.682 1.00 98.38 188 LYS A C 1
ATOM 1522 O O . LYS A 1 188 ? -10.789 13.467 17.613 1.00 98.38 188 LYS A O 1
ATOM 1527 N N . LYS A 1 189 ? -9.853 15.457 17.131 1.00 97.44 189 LYS A N 1
ATOM 1528 C CA . LYS A 1 189 ? -11.007 15.973 16.373 1.00 97.44 189 LYS A CA 1
ATOM 1529 C C . LYS A 1 189 ? -11.296 15.110 15.150 1.00 97.44 189 LYS A C 1
ATOM 1531 O O . LYS A 1 189 ? -12.447 14.763 14.908 1.00 97.44 189 LYS A O 1
ATOM 1536 N N . SER A 1 190 ? -10.259 14.733 14.410 1.00 97.06 190 SER A N 1
ATOM 1537 C CA . SER A 1 190 ? -10.405 13.918 13.203 1.00 97.06 190 SER A CA 1
ATOM 1538 C C . SER A 1 190 ? -10.930 12.511 13.522 1.00 97.06 190 SER A C 1
ATOM 1540 O O . SER A 1 190 ? -11.823 12.011 12.842 1.00 97.06 190 SER A O 1
ATOM 1542 N N . LEU A 1 191 ? -10.454 11.897 14.608 1.00 97.69 191 LEU A N 1
ATOM 1543 C CA . LEU A 1 191 ? -10.947 10.605 15.092 1.00 97.69 191 LEU A CA 1
ATOM 1544 C C . LEU A 1 191 ? -12.383 10.676 15.630 1.00 97.69 191 LEU A C 1
ATOM 1546 O O . LEU A 1 191 ? -13.151 9.737 15.425 1.00 97.69 191 LEU A O 1
ATOM 1550 N N . ALA A 1 192 ? -12.780 11.786 16.258 1.00 96.75 192 ALA A N 1
ATOM 1551 C CA . ALA A 1 192 ? -14.169 12.006 16.658 1.00 96.75 192 ALA A CA 1
ATOM 1552 C C . ALA A 1 192 ? -15.110 12.021 15.440 1.00 96.75 192 ALA A C 1
ATOM 1554 O O . ALA A 1 192 ? -16.147 11.363 15.470 1.00 96.75 192 ALA A O 1
ATOM 1555 N N . LEU A 1 193 ? -14.707 12.666 14.337 1.00 95.06 193 LEU A N 1
ATOM 1556 C CA . LEU A 1 193 ? -15.475 12.642 13.085 1.00 95.06 193 LEU A CA 1
ATOM 1557 C C . LEU A 1 193 ? -15.628 11.220 12.531 1.00 95.06 193 LEU A C 1
ATOM 1559 O O . LEU A 1 193 ? -16.723 10.844 12.118 1.00 95.06 193 LEU A O 1
ATOM 1563 N N . VAL A 1 194 ? -14.561 10.414 12.555 1.00 94.69 194 VAL A N 1
ATOM 1564 C CA . VAL A 1 194 ? -14.635 8.999 12.149 1.00 94.69 194 VAL A CA 1
ATOM 1565 C C . VAL A 1 194 ? -15.602 8.224 13.047 1.00 94.69 194 VAL A C 1
ATOM 1567 O O . VAL A 1 194 ? -16.422 7.462 12.540 1.00 94.69 194 VAL A O 1
ATOM 1570 N N . SER A 1 195 ? -15.551 8.436 14.366 1.00 94.38 195 SER A N 1
ATOM 1571 C CA . SER A 1 195 ? -16.470 7.795 15.317 1.00 94.38 195 SER A CA 1
ATOM 1572 C C . SER A 1 195 ? -17.926 8.131 15.016 1.00 94.38 195 SER A C 1
ATOM 1574 O O . SER A 1 195 ? -18.770 7.234 15.000 1.00 94.38 195 SER A O 1
ATOM 1576 N N . ASP A 1 196 ? -18.220 9.402 14.743 1.00 91.56 196 ASP A N 1
ATOM 1577 C CA . ASP A 1 196 ? -19.564 9.837 14.381 1.00 91.56 196 ASP A CA 1
ATOM 1578 C C . ASP A 1 196 ? -20.005 9.172 13.078 1.00 91.56 196 ASP A C 1
ATOM 1580 O O . ASP A 1 196 ? -21.097 8.612 13.013 1.00 91.56 196 ASP A O 1
ATOM 1584 N N . GLN A 1 197 ? -19.155 9.155 12.053 1.00 89.25 197 GLN A N 1
ATOM 1585 C CA . GLN A 1 197 ? -19.496 8.538 10.773 1.00 89.25 197 GLN A CA 1
ATOM 1586 C C . GLN A 1 197 ? -19.807 7.043 10.924 1.00 89.25 197 GLN A C 1
ATOM 1588 O O . GLN A 1 197 ? -20.885 6.620 10.507 1.00 89.25 197 GLN A O 1
ATOM 1593 N N . VAL A 1 198 ? -18.951 6.280 11.618 1.00 87.06 198 VAL A N 1
ATOM 1594 C CA . VAL A 1 198 ? -19.157 4.837 11.842 1.00 87.06 198 VAL A CA 1
ATOM 1595 C C . VAL A 1 198 ? -20.461 4.548 12.593 1.00 87.06 198 VAL A C 1
ATOM 1597 O O . VAL A 1 198 ? -21.155 3.580 12.284 1.00 87.06 198 VAL A O 1
ATOM 1600 N N . CYS A 1 199 ? -20.844 5.392 13.557 1.00 74.38 199 CYS A N 1
ATOM 1601 C CA . CYS A 1 199 ? -22.097 5.220 14.298 1.00 74.38 199 CYS A CA 1
ATOM 1602 C C . CYS A 1 199 ? -23.351 5.398 13.421 1.00 74.38 199 CYS A C 1
ATOM 1604 O O . CYS A 1 199 ? -24.381 4.771 13.687 1.00 74.38 199 CYS A O 1
ATOM 1606 N N . HIS A 1 200 ? -23.281 6.254 12.396 1.00 66.00 200 HIS A N 1
ATOM 1607 C CA . HIS A 1 200 ? -24.431 6.625 11.567 1.00 66.00 200 HIS A CA 1
ATOM 1608 C C . HIS A 1 200 ? -24.537 5.813 10.264 1.00 66.00 200 HIS A C 1
ATOM 1610 O O . HIS A 1 200 ? -25.634 5.701 9.711 1.00 66.00 200 HIS A O 1
ATOM 1616 N N . THR A 1 201 ? -23.457 5.189 9.786 1.00 62.09 201 THR A N 1
ATOM 1617 C CA . THR A 1 201 ? -23.484 4.285 8.625 1.00 62.09 201 THR A CA 1
ATOM 1618 C C . THR A 1 201 ? -23.699 2.829 9.039 1.00 62.09 201 THR A C 1
ATOM 1620 O O . THR A 1 201 ? -22.759 2.067 9.231 1.00 62.09 201 THR A O 1
ATOM 1623 N N . LYS A 1 202 ? -24.964 2.398 9.132 1.00 50.66 202 LYS A N 1
ATOM 1624 C CA . LYS A 1 202 ? -25.306 0.968 9.234 1.00 50.66 202 LYS A CA 1
ATOM 1625 C C . LYS A 1 202 ? -25.497 0.367 7.842 1.00 50.66 202 LYS A C 1
ATOM 1627 O O . LYS A 1 202 ? -26.547 0.541 7.231 1.00 50.66 202 LYS A O 1
ATOM 1632 N N . GLY A 1 203 ? -24.491 -0.350 7.351 1.00 50.00 203 GLY A N 1
ATOM 1633 C CA . GLY A 1 203 ? -24.524 -1.055 6.065 1.00 50.00 203 GLY A CA 1
ATOM 1634 C C . GLY A 1 203 ? -23.166 -1.013 5.365 1.00 50.00 203 GLY A C 1
ATOM 1635 O O . GLY A 1 203 ? -22.309 -0.229 5.773 1.00 50.00 203 GLY A O 1
ATOM 1636 N N . PRO A 1 204 ? -22.932 -1.850 4.334 1.00 41.53 204 PRO A N 1
ATOM 1637 C CA . PRO A 1 204 ? -21.688 -1.794 3.579 1.00 41.53 204 PRO A CA 1
ATOM 1638 C C . PRO A 1 204 ? -21.502 -0.372 3.053 1.00 41.53 204 PRO A C 1
ATOM 1640 O O . PRO A 1 204 ? -22.389 0.170 2.392 1.00 41.53 204 PRO A O 1
ATOM 1643 N N . PHE A 1 205 ? -20.363 0.241 3.378 1.00 42.84 205 PHE A N 1
ATOM 1644 C CA . PHE A 1 205 ? -19.969 1.520 2.812 1.00 42.84 205 PHE A CA 1
ATOM 1645 C C . PHE A 1 205 ? -19.861 1.336 1.297 1.00 42.84 205 PHE A C 1
ATOM 1647 O O . PHE A 1 205 ? -18.865 0.831 0.780 1.00 42.84 205 PHE A O 1
ATOM 1654 N N . THR A 1 206 ? -20.913 1.696 0.566 1.00 35.69 206 THR A N 1
ATOM 1655 C CA . THR A 1 206 ? -20.821 1.855 -0.879 1.00 35.69 206 THR A CA 1
ATOM 1656 C C . THR A 1 206 ? -19.897 3.034 -1.108 1.00 35.69 206 THR A C 1
ATOM 1658 O O . THR A 1 206 ? -20.288 4.186 -0.921 1.00 35.69 206 THR A O 1
ATOM 1661 N N . ILE A 1 207 ? -18.660 2.746 -1.514 1.00 39.91 207 ILE A N 1
ATOM 1662 C CA . ILE A 1 207 ? -17.834 3.718 -2.220 1.00 39.91 207 ILE A CA 1
ATOM 1663 C C . ILE A 1 207 ? -18.694 4.129 -3.422 1.00 39.91 207 ILE A C 1
ATOM 1665 O O . ILE A 1 207 ? -18.849 3.347 -4.359 1.00 39.91 207 ILE A O 1
ATOM 1669 N N . ASN A 1 208 ? -19.380 5.274 -3.335 1.00 27.08 208 ASN A N 1
ATOM 1670 C CA . ASN A 1 208 ? -20.268 5.771 -4.383 1.00 27.08 208 ASN A CA 1
ATOM 1671 C C . ASN A 1 208 ? -19.441 5.988 -5.649 1.00 27.08 208 ASN A C 1
ATOM 1673 O O . ASN A 1 208 ? -18.874 7.060 -5.835 1.00 27.08 208 ASN A O 1
ATOM 1677 N N . GLN A 1 209 ? -19.375 4.944 -6.481 1.00 25.77 209 GLN A N 1
ATOM 1678 C CA . GLN A 1 209 ? -18.531 4.822 -7.666 1.00 25.77 209 GLN A CA 1
ATOM 1679 C C . GLN A 1 209 ? -17.031 5.037 -7.376 1.00 25.77 209 GLN A C 1
ATOM 1681 O O . GLN A 1 209 ? -16.656 5.631 -6.367 1.00 25.77 209 GLN A O 1
ATOM 1686 N N . PRO A 1 210 ? -16.113 4.541 -8.225 1.00 30.33 210 PRO A N 1
ATOM 1687 C CA . PRO A 1 210 ? -14.716 4.931 -8.131 1.00 30.33 210 PRO A CA 1
ATOM 1688 C C . PRO A 1 210 ? -14.650 6.410 -8.509 1.00 30.33 210 PRO A C 1
ATOM 1690 O O . PRO A 1 210 ? -14.396 6.755 -9.662 1.00 30.33 210 PRO A O 1
ATOM 1693 N N . ASN A 1 211 ? -14.924 7.295 -7.546 1.00 26.50 211 ASN A N 1
ATOM 1694 C CA . ASN A 1 211 ? -14.565 8.692 -7.642 1.00 26.50 211 ASN A CA 1
ATOM 1695 C C . ASN A 1 211 ? -13.127 8.685 -8.136 1.00 26.50 211 ASN A C 1
ATOM 1697 O O . ASN A 1 211 ? -12.254 8.061 -7.531 1.00 26.50 211 ASN A O 1
ATOM 1701 N N . SER A 1 212 ? -12.890 9.378 -9.239 1.00 29.78 212 SER A N 1
ATOM 1702 C CA . SER A 1 212 ? -11.597 9.599 -9.888 1.00 29.78 212 SER A CA 1
ATOM 1703 C C . SER A 1 212 ? -10.498 10.143 -8.950 1.00 29.78 212 SER A C 1
ATOM 1705 O O . SER A 1 212 ? -9.380 10.375 -9.392 1.00 29.78 212 SER A O 1
ATOM 1707 N N . ARG A 1 213 ? -10.802 10.306 -7.653 1.00 28.06 213 ARG A N 1
ATOM 1708 C CA . ARG A 1 213 ? -9.934 10.657 -6.525 1.00 28.06 213 ARG A CA 1
ATOM 1709 C C . ARG A 1 213 ? -9.367 9.464 -5.739 1.00 28.06 213 ARG A C 1
ATOM 1711 O O . ARG A 1 213 ? -8.379 9.656 -5.049 1.00 28.06 213 ARG A O 1
ATOM 1718 N N . LEU A 1 214 ? -9.890 8.241 -5.899 1.00 32.38 214 LEU A N 1
ATOM 1719 C CA . LEU A 1 214 ? -9.181 6.998 -5.530 1.00 32.38 214 LEU A CA 1
ATOM 1720 C C . LEU A 1 214 ? -8.177 6.586 -6.628 1.00 32.38 214 LEU A C 1
ATOM 1722 O O . LEU A 1 214 ? -7.820 5.420 -6.780 1.00 32.38 214 LEU A O 1
ATOM 1726 N N . GLN A 1 215 ? -7.680 7.547 -7.411 1.00 33.06 215 GLN A N 1
ATOM 1727 C CA . GLN A 1 215 ? -6.309 7.452 -7.892 1.00 33.06 215 GLN A CA 1
ATOM 1728 C C . GLN A 1 215 ? -5.435 7.599 -6.652 1.00 33.06 215 GLN A C 1
ATOM 1730 O O . GLN A 1 215 ? -5.096 8.722 -6.302 1.00 33.06 215 GLN A O 1
ATOM 1735 N N . TYR A 1 216 ? -5.151 6.502 -5.942 1.00 37.78 216 TYR A N 1
ATOM 1736 C CA . TYR A 1 216 ? -4.246 6.525 -4.796 1.00 37.78 216 TYR A CA 1
ATOM 1737 C C . TYR A 1 216 ? -2.995 7.343 -5.164 1.00 37.78 216 TYR A C 1
ATOM 1739 O O . TYR A 1 216 ? -2.181 6.873 -5.965 1.00 37.78 216 TYR A O 1
ATOM 1747 N N . PRO A 1 217 ? -2.805 8.547 -4.587 1.00 32.09 217 PRO A N 1
ATOM 1748 C CA . PRO A 1 217 ? -1.615 9.358 -4.834 1.00 32.09 217 PRO A CA 1
ATOM 1749 C C . PRO A 1 217 ? -0.365 8.707 -4.223 1.00 32.09 217 PRO A C 1
ATOM 1751 O O . PRO A 1 217 ? 0.752 9.166 -4.440 1.00 32.09 217 PRO A O 1
ATOM 1754 N N . LEU A 1 218 ? -0.549 7.616 -3.471 1.00 35.97 218 LEU A N 1
ATOM 1755 C CA . LEU A 1 218 ? 0.485 6.872 -2.760 1.00 35.97 218 LEU A CA 1
ATOM 1756 C C . LEU A 1 218 ? 1.543 6.250 -3.675 1.00 35.97 218 LEU A C 1
ATOM 1758 O O . LEU A 1 218 ? 2.667 6.029 -3.236 1.00 35.97 218 LEU A O 1
ATOM 1762 N N . LEU A 1 219 ? 1.231 6.028 -4.954 1.00 36.16 219 LEU A N 1
ATOM 1763 C CA . LEU A 1 219 ? 2.218 5.554 -5.927 1.00 36.16 219 LEU A CA 1
ATOM 1764 C C . LEU A 1 219 ? 3.149 6.668 -6.433 1.00 36.16 219 LEU A C 1
ATOM 1766 O O . LEU A 1 219 ? 4.236 6.362 -6.906 1.00 36.16 219 LEU A O 1
ATOM 1770 N N . CYS A 1 220 ? 2.792 7.950 -6.269 1.00 31.23 220 CYS A N 1
ATOM 1771 C CA . CYS A 1 220 ? 3.588 9.079 -6.769 1.00 31.23 220 CYS A CA 1
ATOM 1772 C C . CYS A 1 220 ? 4.824 9.407 -5.904 1.00 31.23 220 CYS A C 1
ATOM 1774 O O . CYS A 1 220 ? 5.608 10.269 -6.277 1.00 31.23 220 CYS A O 1
ATOM 1776 N N . LYS A 1 221 ? 5.025 8.746 -4.754 1.00 33.66 221 LYS A N 1
ATOM 1777 C CA . LYS A 1 221 ? 6.212 8.973 -3.900 1.00 33.66 221 LYS A CA 1
ATOM 1778 C C . LYS A 1 221 ? 7.131 7.766 -3.731 1.00 33.66 221 LYS A C 1
ATOM 1780 O O . LYS A 1 221 ? 8.196 7.905 -3.140 1.00 33.66 221 LYS A O 1
ATOM 1785 N N . ILE A 1 222 ? 6.774 6.593 -4.257 1.00 36.56 222 ILE A N 1
ATOM 1786 C CA . ILE A 1 222 ? 7.650 5.409 -4.165 1.00 36.56 222 ILE A CA 1
ATOM 1787 C C . ILE A 1 222 ? 8.885 5.561 -5.083 1.00 36.56 222 ILE A C 1
ATOM 1789 O O . ILE A 1 222 ? 9.939 4.970 -4.808 1.00 36.56 222 ILE A O 1
ATOM 1793 N N . GLU A 1 223 ? 8.770 6.391 -6.125 1.00 34.16 223 GLU A N 1
ATOM 1794 C CA . GLU A 1 223 ? 9.801 6.646 -7.140 1.00 34.16 223 GLU A CA 1
ATOM 1795 C C . GLU A 1 223 ? 10.799 7.753 -6.746 1.00 34.16 223 GLU A C 1
ATOM 1797 O O . GLU A 1 223 ? 11.970 7.636 -7.089 1.00 34.16 223 GLU A O 1
ATOM 1802 N N . ASP A 1 224 ? 10.417 8.740 -5.926 1.00 30.27 224 ASP A N 1
ATOM 1803 C CA . ASP A 1 224 ? 11.313 9.852 -5.531 1.00 30.27 224 ASP A CA 1
ATOM 1804 C C . ASP A 1 224 ? 12.381 9.476 -4.483 1.00 30.27 224 ASP A C 1
ATOM 1806 O O . ASP A 1 224 ? 13.300 10.245 -4.199 1.00 30.27 224 ASP A O 1
ATOM 1810 N N . VAL A 1 225 ? 12.303 8.283 -3.886 1.00 34.97 225 VAL A N 1
ATOM 1811 C CA . VAL A 1 225 ? 13.227 7.876 -2.809 1.00 34.97 225 VAL A CA 1
ATOM 1812 C C . VAL A 1 225 ? 14.590 7.410 -3.341 1.00 34.97 225 VAL A C 1
ATOM 1814 O O . VAL A 1 225 ? 15.549 7.392 -2.576 1.00 34.97 225 VAL A O 1
ATOM 1817 N N . SER A 1 226 ? 14.741 7.114 -4.641 1.00 33.28 226 SER A N 1
ATOM 1818 C CA . SER A 1 226 ? 16.059 6.753 -5.199 1.00 33.28 226 SER A CA 1
ATOM 1819 C C . SER A 1 226 ? 17.069 7.909 -5.191 1.00 33.28 226 SER A C 1
ATOM 1821 O O . SER A 1 226 ? 18.255 7.668 -5.374 1.00 33.28 226 SER A O 1
ATOM 1823 N N . LEU A 1 227 ? 16.627 9.150 -4.949 1.00 30.62 227 LEU A N 1
ATOM 1824 C CA . LEU A 1 227 ? 17.511 10.302 -4.721 1.00 30.62 227 LEU A CA 1
ATOM 1825 C C . LEU A 1 227 ? 17.848 10.532 -3.233 1.00 30.62 227 LEU A C 1
ATOM 1827 O O . LEU A 1 227 ? 18.722 11.336 -2.932 1.00 30.62 227 LEU A O 1
ATOM 1831 N N . PHE A 1 228 ? 17.191 9.828 -2.303 1.00 32.12 228 PHE A N 1
ATOM 1832 C CA . PHE A 1 228 ? 17.327 10.025 -0.849 1.00 32.12 228 PHE A CA 1
ATOM 1833 C C . PHE A 1 228 ? 17.994 8.844 -0.111 1.00 32.12 228 PHE A C 1
ATOM 1835 O O . PHE A 1 228 ? 18.127 8.879 1.116 1.00 32.12 228 PHE A O 1
ATOM 1842 N N . GLU A 1 229 ? 18.399 7.784 -0.821 1.00 35.12 229 GLU A N 1
ATOM 1843 C CA . GLU A 1 229 ? 18.865 6.524 -0.215 1.00 35.12 229 GLU A CA 1
ATOM 1844 C C . GLU A 1 229 ? 20.297 6.552 0.356 1.00 35.12 229 GLU A C 1
ATOM 1846 O O . GLU A 1 229 ? 20.609 5.707 1.196 1.00 35.12 229 GLU A O 1
ATOM 1851 N N . GLU A 1 230 ? 21.144 7.538 0.033 1.00 32.66 230 GLU A N 1
ATOM 1852 C CA . GLU A 1 230 ? 22.504 7.596 0.606 1.00 32.66 230 GLU A CA 1
ATOM 1853 C C . GLU A 1 230 ? 22.558 8.144 2.048 1.00 32.66 230 GLU A C 1
ATOM 1855 O O . GLU A 1 230 ? 23.441 7.757 2.812 1.00 32.66 230 GLU A O 1
ATOM 1860 N N . GLU A 1 231 ? 21.593 8.958 2.496 1.00 29.14 231 GLU A N 1
ATOM 1861 C CA . GLU A 1 231 ? 21.672 9.598 3.827 1.00 29.14 231 GLU A CA 1
ATOM 1862 C C . GLU A 1 231 ? 20.886 8.872 4.938 1.00 29.14 231 GLU A C 1
ATOM 1864 O O . GLU A 1 231 ? 21.180 9.033 6.126 1.00 29.14 231 GLU A O 1
ATOM 1869 N N . ARG A 1 232 ? 19.896 8.029 4.606 1.00 34.12 232 ARG A N 1
ATOM 1870 C CA . ARG A 1 232 ? 18.972 7.460 5.615 1.00 34.12 232 ARG A CA 1
ATOM 1871 C C . ARG A 1 232 ? 19.411 6.148 6.267 1.00 34.12 232 ARG A C 1
ATOM 1873 O O . ARG A 1 232 ? 18.891 5.819 7.337 1.00 34.12 232 ARG A O 1
ATOM 1880 N N . ILE A 1 233 ? 20.390 5.429 5.713 1.00 32.75 233 ILE A N 1
ATOM 1881 C CA . ILE A 1 233 ? 20.873 4.170 6.316 1.00 32.75 233 ILE A CA 1
ATOM 1882 C C . ILE A 1 233 ? 21.563 4.420 7.677 1.00 32.75 233 ILE A C 1
ATOM 1884 O O . ILE A 1 233 ? 21.570 3.532 8.533 1.00 32.75 233 ILE A O 1
ATOM 1888 N N . LEU A 1 234 ? 22.040 5.643 7.957 1.00 26.72 234 LEU A N 1
ATOM 1889 C CA . LEU A 1 234 ? 22.573 5.988 9.283 1.00 26.72 234 LEU A CA 1
ATOM 1890 C C . LEU A 1 234 ? 21.488 6.265 10.343 1.00 26.72 234 LEU A C 1
ATOM 1892 O O . LEU A 1 234 ? 21.702 5.966 11.516 1.00 26.72 234 LEU A O 1
ATOM 1896 N N . GLY A 1 235 ? 20.322 6.799 9.965 1.00 26.39 235 GLY A N 1
ATOM 1897 C CA . GLY A 1 235 ? 19.304 7.251 10.927 1.00 26.39 235 GLY A CA 1
ATOM 1898 C C . GLY A 1 235 ? 18.448 6.131 11.525 1.00 26.39 235 GLY A C 1
ATOM 1899 O O . GLY A 1 235 ? 18.063 6.191 12.692 1.00 26.39 235 GLY A O 1
ATOM 1900 N N . ILE A 1 236 ? 18.178 5.072 10.756 1.00 31.39 236 ILE A N 1
ATOM 1901 C CA . ILE A 1 236 ? 17.287 3.978 11.188 1.00 31.39 236 ILE A CA 1
ATOM 1902 C C . ILE A 1 236 ? 18.002 3.001 12.141 1.00 31.39 236 ILE A C 1
ATOM 1904 O O . ILE A 1 236 ? 17.359 2.392 12.996 1.00 31.39 236 ILE A O 1
ATOM 1908 N N . ARG A 1 237 ? 19.342 2.920 12.104 1.00 26.94 237 ARG A N 1
ATOM 1909 C CA . ARG A 1 237 ? 20.118 2.117 13.071 1.00 26.94 237 ARG A CA 1
ATOM 1910 C C . ARG A 1 237 ? 20.100 2.671 14.500 1.00 26.94 237 ARG A C 1
ATOM 1912 O O . ARG A 1 237 ? 20.361 1.911 15.426 1.00 26.94 237 ARG A O 1
ATOM 1919 N N . VAL A 1 238 ? 19.760 3.946 14.699 1.00 29.11 238 VAL A N 1
ATOM 1920 C CA . VAL A 1 238 ? 19.744 4.569 16.035 1.00 29.11 238 VAL A CA 1
ATOM 1921 C C . VAL A 1 238 ? 18.430 4.304 16.785 1.00 29.11 238 VAL A C 1
ATOM 1923 O O . VAL A 1 238 ? 18.426 4.271 18.011 1.00 29.11 238 VAL A O 1
ATOM 1926 N N . LEU A 1 239 ? 17.322 4.042 16.082 1.00 28.16 239 LEU A N 1
ATOM 1927 C CA . LEU A 1 239 ? 15.999 3.915 16.711 1.00 28.16 239 LEU A CA 1
ATOM 1928 C C . LEU A 1 239 ? 15.644 2.494 17.191 1.00 28.16 239 LEU A C 1
ATOM 1930 O O . LEU A 1 239 ? 14.727 2.349 17.993 1.00 28.16 239 LEU A O 1
ATOM 1934 N N . TYR A 1 240 ? 16.386 1.458 16.777 1.00 30.80 240 TYR A N 1
ATOM 1935 C CA . TYR A 1 240 ? 16.082 0.054 17.120 1.00 30.80 240 TYR A CA 1
ATOM 1936 C C . TYR A 1 240 ? 17.220 -0.715 17.821 1.00 30.80 240 TYR A C 1
ATOM 1938 O O . TYR A 1 240 ? 17.207 -1.944 17.852 1.00 30.80 240 TYR A O 1
ATOM 1946 N N . GLY A 1 241 ? 18.194 -0.030 18.429 1.00 25.25 241 GLY A N 1
ATOM 1947 C CA . GLY A 1 241 ? 19.322 -0.676 19.111 1.00 25.25 241 GLY A CA 1
ATOM 1948 C C . GLY A 1 241 ? 19.500 -0.229 20.559 1.00 25.25 241 GLY A C 1
ATOM 1949 O O . GLY A 1 241 ? 19.975 0.872 20.815 1.00 25.25 241 GLY A O 1
ATOM 1950 N N . LYS A 1 242 ? 19.201 -1.116 21.518 1.00 31.09 242 LYS A N 1
ATOM 1951 C CA . LYS A 1 242 ? 19.738 -1.036 22.885 1.00 31.09 242 LYS A CA 1
ATOM 1952 C C . LYS A 1 242 ? 21.270 -0.997 22.810 1.00 31.09 242 LYS A C 1
ATOM 1954 O O . LYS A 1 242 ? 21.895 -2.028 22.584 1.00 31.09 242 LYS A O 1
ATOM 1959 N N . LEU A 1 243 ? 21.876 0.163 23.046 1.00 27.86 243 LEU A N 1
ATOM 1960 C CA . LEU A 1 243 ? 23.288 0.253 23.411 1.00 27.86 243 LEU A CA 1
ATOM 1961 C C . LEU A 1 243 ? 23.434 -0.289 24.840 1.00 27.86 243 LEU A C 1
ATOM 1963 O O . LEU A 1 243 ? 23.144 0.403 25.812 1.00 27.86 243 LEU A O 1
ATOM 1967 N N . HIS A 1 244 ? 23.835 -1.554 24.977 1.00 29.16 244 HIS A N 1
ATOM 1968 C CA . HIS A 1 244 ? 24.597 -1.962 26.154 1.00 29.16 244 HIS A CA 1
ATOM 1969 C C . HIS A 1 244 ? 26.024 -1.473 25.938 1.00 29.16 244 HIS A C 1
ATOM 1971 O O . HIS A 1 244 ? 26.725 -1.953 25.052 1.00 29.16 244 HIS A O 1
ATOM 1977 N N . VAL A 1 245 ? 26.393 -0.459 26.713 1.00 33.84 245 VAL A N 1
ATOM 1978 C CA . VAL A 1 245 ? 27.754 0.058 26.801 1.00 33.84 245 VAL A CA 1
ATOM 1979 C C . VAL A 1 245 ? 28.552 -0.917 27.663 1.00 33.84 245 VAL A C 1
ATOM 1981 O O . VAL A 1 245 ? 28.195 -1.150 28.818 1.00 33.84 245 VAL A O 1
ATOM 1984 N N . GLY A 1 246 ? 29.595 -1.492 27.076 1.00 32.78 246 GLY A N 1
ATOM 1985 C CA . GLY A 1 246 ? 30.723 -2.122 27.752 1.00 32.78 246 GLY A CA 1
ATOM 1986 C C . GLY A 1 246 ? 31.996 -1.548 27.160 1.00 32.78 246 GLY A C 1
ATOM 1987 O O . GLY A 1 246 ? 32.003 -1.361 25.921 1.00 32.78 246 GLY A O 1
#

Sequence (246 aa):
MSQIERGWDAIAQLDFDAALAIASRLLNNPHLDIRHQAYRMMGMANYRKRSVQQAIPYFEHAVQLVDNYKDRFSLCMCYALLGDMDRADRLFQNIDSLWGLPVECYVSIVMCYTEPKHFQRAVDLLEKIKLSYTLLGITDQTFLAIRGQLAFHYALDAVHYVLNMVSASFDTAKWIKSFAEEMDEEGKKSLALVSDQVCHTKGPFTINQPNSRLQYPLLCKIEDVSLFEEERILGIRVLYGKLHVG

pLDDT: mean 81.92, std 23.84, range [25.25, 98.44]

Secondary structure (DSSP, 8-state):
--HHHHHHHHHHTT-HHHHHHHHHHHTT-SSHHHHHHHHHHHHHHHHHTT-HHHHHHHHHHHHHHS--HHHHHHHHHHHHHTT-HHHHHHHHHHHHHHH---HHHHHHHHTT--SGGGHHHHHHHHHHHHHHHHTT----HHHHHHHTPPPHHHHHHHHHHHHHHHTTTS-HHHHHHHHHTTS-HHHHHHHHHHHHHHHH--S-----S--TT-S-GGGGGSSGGGGTHHHHHHHHHHHS------